Protein AF-A0A7Y5QEB9-F1 (afdb_monomer_lite)

Structure (mmCIF, N/CA/C/O backbone):
data_AF-A0A7Y5QEB9-F1
#
_entry.id   AF-A0A7Y5QEB9-F1
#
loop_
_atom_site.group_PDB
_atom_site.id
_atom_site.type_symbol
_atom_site.label_atom_id
_atom_site.label_alt_id
_atom_site.label_comp_id
_atom_site.label_asym_id
_atom_site.label_entity_id
_atom_site.label_seq_id
_atom_site.pdbx_PDB_ins_code
_atom_site.Cartn_x
_atom_site.Cartn_y
_atom_site.Cartn_z
_atom_site.occupancy
_atom_site.B_iso_or_equiv
_atom_site.auth_seq_id
_atom_site.auth_comp_id
_atom_site.auth_asym_id
_atom_site.auth_atom_id
_atom_site.pdbx_PDB_model_num
ATOM 1 N N . MET A 1 1 ? 7.172 -7.884 23.989 1.00 52.50 1 MET A N 1
ATOM 2 C CA . MET A 1 1 ? 6.195 -7.349 24.963 1.00 52.50 1 MET A CA 1
ATOM 3 C C . MET A 1 1 ? 4.808 -7.460 24.352 1.00 52.50 1 MET A C 1
ATOM 5 O O . MET A 1 1 ? 4.615 -6.947 23.257 1.00 52.50 1 MET A O 1
ATOM 9 N N . LYS A 1 2 ? 3.882 -8.175 24.999 1.00 54.66 2 LYS A N 1
ATOM 10 C CA . LYS A 1 2 ? 2.481 -8.275 24.569 1.00 54.66 2 LYS A CA 1
ATOM 11 C C . LYS A 1 2 ? 1.671 -7.360 25.481 1.00 54.66 2 LYS A C 1
ATOM 13 O O . LYS A 1 2 ? 1.595 -7.623 26.673 1.00 54.66 2 LYS A O 1
ATOM 18 N N . ILE A 1 3 ? 1.156 -6.264 24.934 1.00 60.06 3 ILE A N 1
ATOM 19 C CA . ILE A 1 3 ? 0.254 -5.367 25.663 1.00 60.06 3 ILE A CA 1
ATOM 20 C C . ILE A 1 3 ? -1.163 -5.824 25.361 1.00 60.06 3 ILE A C 1
ATOM 22 O O . ILE A 1 3 ? -1.517 -5.988 24.192 1.00 60.06 3 ILE A O 1
ATOM 26 N N . THR A 1 4 ? -1.948 -6.030 26.408 1.00 66.88 4 THR A N 1
ATOM 27 C CA . THR A 1 4 ? -3.381 -6.282 26.294 1.00 66.88 4 THR A CA 1
ATOM 28 C C . THR A 1 4 ? -4.098 -5.037 26.784 1.00 66.88 4 THR A C 1
ATOM 30 O O . THR A 1 4 ? -3.896 -4.628 27.924 1.00 66.88 4 THR A O 1
ATOM 33 N N . TRP A 1 5 ? -4.910 -4.435 25.919 1.00 69.06 5 TRP A N 1
ATOM 34 C CA . TRP A 1 5 ? -5.844 -3.384 26.307 1.00 69.06 5 TRP A CA 1
ATOM 35 C C . TRP A 1 5 ? -7.217 -4.001 26.538 1.00 69.06 5 TRP A C 1
ATOM 37 O O . TRP A 1 5 ? -7.664 -4.835 25.750 1.00 69.06 5 TRP A O 1
ATOM 47 N N . THR A 1 6 ? -7.867 -3.584 27.615 1.00 74.38 6 THR A N 1
ATOM 48 C CA . THR A 1 6 ? -9.252 -3.921 27.938 1.00 74.38 6 THR A CA 1
ATOM 49 C C . THR A 1 6 ? -10.071 -2.646 27.868 1.00 74.38 6 THR A C 1
ATOM 51 O O . THR A 1 6 ? -9.664 -1.642 28.443 1.00 74.38 6 THR A O 1
ATOM 54 N N . PHE A 1 7 ? -11.201 -2.700 27.170 1.00 79.12 7 PHE A N 1
ATOM 55 C CA . PHE A 1 7 ? -12.135 -1.586 27.042 1.00 79.12 7 PHE A CA 1
ATOM 56 C C . PHE A 1 7 ? -13.450 -1.971 27.712 1.00 79.12 7 PHE A C 1
ATOM 58 O O . PHE A 1 7 ? -13.878 -3.124 27.626 1.00 79.12 7 PHE A O 1
ATOM 65 N N . THR A 1 8 ? -14.076 -1.015 28.380 1.00 83.75 8 THR A N 1
ATOM 66 C CA . THR A 1 8 ? -15.416 -1.147 28.952 1.00 83.75 8 THR A CA 1
ATOM 67 C C . THR A 1 8 ? -16.483 -1.059 27.859 1.00 83.75 8 THR A C 1
ATOM 69 O O . THR A 1 8 ? -16.262 -0.471 26.801 1.00 83.75 8 THR A O 1
ATOM 72 N N . GLU A 1 9 ? -17.679 -1.595 28.119 1.00 86.50 9 GLU A N 1
ATOM 73 C CA . GLU A 1 9 ? -18.815 -1.456 27.192 1.00 86.50 9 GLU A CA 1
ATOM 74 C C . GLU A 1 9 ? -19.174 0.012 26.917 1.00 86.50 9 GLU A C 1
ATOM 76 O O . GLU A 1 9 ? -19.606 0.343 25.815 1.00 86.50 9 GLU A O 1
ATOM 81 N N . HIS A 1 10 ? -18.948 0.902 27.889 1.00 81.69 10 HIS A N 1
ATOM 82 C CA . HIS A 1 10 ? -19.168 2.336 27.719 1.00 81.69 10 HIS A CA 1
ATOM 83 C C . HIS A 1 10 ? -18.196 2.942 26.696 1.00 81.69 10 HIS A C 1
ATOM 85 O O . HIS A 1 10 ? -18.639 3.554 25.732 1.00 81.69 10 HIS A O 1
ATOM 91 N N . GLU A 1 11 ? -16.895 2.664 26.814 1.00 80.75 11 GLU A N 1
ATOM 92 C CA . GLU A 1 11 ? -15.890 3.135 25.845 1.00 80.75 11 GLU A CA 1
ATOM 93 C C . GLU A 1 11 ? -16.134 2.566 24.438 1.00 80.75 11 GLU A C 1
ATOM 95 O O . GLU A 1 11 ? -15.912 3.234 23.425 1.00 80.75 11 GLU A O 1
ATOM 100 N N . VAL A 1 12 ? -16.614 1.321 24.352 1.00 83.62 12 VAL A N 1
ATOM 101 C CA . VAL A 1 12 ? -17.020 0.713 23.078 1.00 83.62 12 VAL A CA 1
ATOM 102 C C . VAL A 1 12 ? -18.231 1.446 22.489 1.00 83.62 12 VAL A C 1
ATOM 104 O O . VAL A 1 12 ? -18.271 1.673 21.275 1.00 83.62 12 VAL A O 1
ATOM 107 N N . ALA A 1 13 ? -19.210 1.818 23.317 1.00 85.00 13 ALA A N 1
ATOM 108 C CA . ALA A 1 13 ? -20.370 2.600 22.896 1.00 85.00 13 ALA A CA 1
ATOM 109 C C . ALA A 1 13 ? -19.961 3.993 22.391 1.00 85.00 13 ALA A C 1
ATOM 111 O O . ALA A 1 13 ? -20.375 4.369 21.295 1.00 85.00 13 ALA A O 1
ATOM 112 N N . ASP A 1 14 ? -19.058 4.688 23.085 1.00 82.44 14 ASP A N 1
ATOM 113 C CA . ASP A 1 14 ? -18.568 6.012 22.677 1.00 82.44 14 ASP A CA 1
ATOM 114 C C . ASP A 1 14 ? -17.922 5.982 21.282 1.00 82.44 14 ASP A C 1
ATOM 116 O O . ASP A 1 14 ? -18.182 6.831 20.422 1.00 82.44 14 ASP A O 1
ATOM 120 N N . VAL A 1 15 ? -17.107 4.957 21.005 1.00 80.88 15 VAL A N 1
ATOM 121 C CA . VAL A 1 15 ? -16.506 4.767 19.676 1.00 80.88 15 VAL A CA 1
ATOM 122 C C . VAL A 1 15 ? -17.578 4.494 18.617 1.00 80.88 15 VAL A C 1
ATOM 124 O O . VAL A 1 15 ? -17.499 5.045 17.513 1.00 80.88 15 VAL A O 1
ATOM 127 N N . ARG A 1 16 ? -18.587 3.666 18.926 1.00 85.12 16 ARG A N 1
ATOM 128 C CA . ARG A 1 16 ? -19.703 3.395 18.002 1.00 85.12 16 ARG A CA 1
ATOM 129 C C . ARG A 1 16 ? -20.478 4.670 17.683 1.00 85.12 16 ARG A C 1
ATOM 131 O O . ARG A 1 16 ? -20.742 4.925 16.508 1.00 85.12 16 ARG A O 1
ATOM 138 N N . ASP A 1 17 ? -20.772 5.496 18.678 1.00 85.31 17 ASP A N 1
ATOM 139 C CA . ASP A 1 17 ? -21.511 6.747 18.497 1.00 85.31 17 ASP A CA 1
ATOM 140 C C . ASP A 1 17 ? -20.753 7.745 17.626 1.00 85.31 17 ASP A C 1
ATOM 142 O O . ASP A 1 17 ? -21.336 8.398 16.753 1.00 85.31 17 ASP A O 1
ATOM 146 N N . VAL A 1 18 ? -19.431 7.808 17.771 1.00 82.00 18 VAL A N 1
ATOM 147 C CA . VAL A 1 18 ? -18.579 8.626 16.904 1.00 82.00 18 VAL A CA 1
ATOM 148 C C . VAL A 1 18 ? -18.642 8.133 15.462 1.00 82.00 18 VAL A C 1
ATOM 150 O O . VAL A 1 18 ? -18.819 8.946 14.550 1.00 82.00 18 VAL A O 1
ATOM 153 N N . VAL A 1 19 ? -18.529 6.820 15.235 1.00 80.56 19 VAL A N 1
ATOM 154 C CA . VAL A 1 19 ? -18.633 6.225 13.893 1.00 80.56 19 VAL A CA 1
ATOM 155 C C . VAL A 1 19 ? -20.002 6.524 13.282 1.00 80.56 19 VAL A C 1
ATOM 157 O O . VAL A 1 19 ? -20.061 7.076 12.182 1.00 80.56 19 VAL A O 1
ATOM 160 N N . ASN A 1 20 ? -21.085 6.265 14.017 1.00 83.56 20 ASN A N 1
ATOM 161 C CA . ASN A 1 20 ? -22.459 6.532 13.587 1.00 83.56 20 ASN A CA 1
ATOM 162 C C . ASN A 1 20 ? -22.668 8.013 13.250 1.00 83.56 20 ASN A C 1
ATOM 164 O O . ASN A 1 20 ? -23.234 8.345 12.210 1.00 83.56 20 ASN A O 1
ATOM 168 N N . THR A 1 21 ? -22.123 8.916 14.068 1.00 84.50 21 THR A N 1
ATOM 169 C CA . THR A 1 21 ? -22.163 10.361 13.819 1.00 84.50 21 THR A CA 1
ATOM 170 C C . THR A 1 21 ? -21.428 10.737 12.531 1.00 84.50 21 THR A C 1
ATOM 172 O O . THR A 1 21 ? -21.911 11.567 11.760 1.00 84.50 21 THR A O 1
ATOM 175 N N . GLN A 1 22 ? -20.253 10.155 12.259 1.00 80.12 22 GLN A N 1
ATOM 176 C CA . GLN A 1 22 ? -19.528 10.433 11.013 1.00 80.12 22 GLN A CA 1
ATOM 177 C C . GLN A 1 22 ? -20.244 9.868 9.781 1.00 80.12 22 GLN A C 1
ATOM 179 O O . GLN A 1 22 ? -20.216 10.515 8.731 1.00 80.12 22 GLN A O 1
ATOM 184 N N . ILE A 1 23 ? -20.892 8.707 9.906 1.00 78.44 23 ILE A N 1
ATOM 185 C CA . ILE A 1 23 ? -21.725 8.116 8.850 1.00 78.44 23 ILE A CA 1
ATOM 186 C C . ILE A 1 23 ? -22.918 9.031 8.558 1.00 78.44 23 ILE A C 1
ATOM 188 O O . ILE A 1 23 ? -23.124 9.410 7.407 1.00 78.44 23 ILE A O 1
ATOM 192 N N . ALA A 1 24 ? -23.632 9.480 9.596 1.00 80.38 24 ALA A N 1
ATOM 193 C CA . ALA A 1 24 ? -24.782 10.380 9.474 1.00 80.38 24 ALA A CA 1
ATOM 194 C C . ALA A 1 24 ? -24.432 11.728 8.816 1.00 80.38 24 ALA A C 1
ATOM 196 O O . ALA A 1 24 ? -25.268 12.351 8.166 1.00 80.38 24 ALA A O 1
ATOM 197 N N . ARG A 1 25 ? -23.173 12.170 8.928 1.00 82.75 25 ARG A N 1
ATOM 198 C CA . ARG A 1 25 ? -22.659 13.376 8.255 1.00 82.75 25 ARG A CA 1
ATOM 199 C C . ARG A 1 25 ? -22.429 13.201 6.748 1.00 82.75 25 ARG A C 1
ATOM 201 O O . ARG A 1 25 ? -21.951 14.141 6.119 1.00 82.75 25 ARG A O 1
ATOM 208 N N . ASN A 1 26 ? -22.720 12.028 6.176 1.00 79.00 26 ASN A N 1
ATOM 209 C CA . ASN A 1 26 ? -22.626 11.731 4.743 1.00 79.00 26 ASN A CA 1
ATOM 210 C C . ASN A 1 26 ? -21.280 12.124 4.115 1.00 79.00 26 ASN A C 1
ATOM 212 O O . ASN A 1 26 ? -21.208 12.616 2.990 1.00 79.00 26 ASN A O 1
ATOM 216 N N . ARG A 1 27 ? -20.182 11.920 4.853 1.00 78.25 27 ARG A N 1
ATOM 217 C CA . ARG A 1 27 ? -18.837 12.201 4.340 1.00 78.25 27 ARG A CA 1
ATOM 218 C C . ARG A 1 27 ? -18.461 11.143 3.293 1.00 78.25 27 ARG A C 1
ATOM 220 O O . ARG A 1 27 ? -18.339 9.974 3.670 1.00 78.25 27 ARG A O 1
ATOM 227 N N . PRO A 1 28 ? -18.176 11.518 2.028 1.00 79.06 28 PRO A N 1
ATOM 228 C CA . PRO A 1 28 ? -17.924 10.545 0.959 1.00 79.06 28 PRO A CA 1
ATOM 229 C C . PRO A 1 28 ? -16.786 9.567 1.269 1.00 79.06 28 PRO A C 1
ATOM 231 O O . PRO A 1 28 ? -16.879 8.375 0.993 1.00 79.06 28 PRO A O 1
ATOM 234 N N . THR A 1 29 ? -15.720 10.044 1.914 1.00 75.88 29 THR A N 1
ATOM 235 C CA . THR A 1 29 ? -14.567 9.215 2.295 1.00 75.88 29 THR A CA 1
ATOM 236 C C . THR A 1 29 ? -14.892 8.180 3.370 1.00 75.88 29 THR A C 1
ATOM 238 O O . THR A 1 29 ? -14.292 7.106 3.377 1.00 75.88 29 THR A O 1
ATOM 241 N N . VAL A 1 30 ? -15.833 8.479 4.271 1.00 80.88 30 VAL A N 1
ATOM 242 C CA . VAL A 1 30 ? -16.294 7.545 5.309 1.00 80.88 30 VAL A CA 1
ATOM 243 C C . VAL A 1 30 ? -17.162 6.469 4.668 1.00 80.88 30 VAL A C 1
ATOM 245 O O . VAL A 1 30 ? -16.868 5.288 4.832 1.00 80.88 30 VAL A O 1
ATOM 248 N N . GLN A 1 31 ? -18.143 6.870 3.856 1.00 82.12 31 GLN A N 1
ATOM 249 C CA . GLN A 1 31 ? -19.028 5.949 3.134 1.00 82.12 31 GLN A CA 1
ATOM 250 C C . GLN A 1 31 ? -18.242 5.006 2.219 1.00 82.12 31 GLN A C 1
ATOM 252 O O . GLN A 1 31 ? -18.438 3.795 2.252 1.00 82.12 31 GLN A O 1
ATOM 257 N N . GLN A 1 32 ? -17.280 5.535 1.457 1.00 81.31 32 GLN A N 1
ATOM 258 C CA . GLN A 1 32 ? -16.456 4.721 0.567 1.00 81.31 32 GLN A CA 1
ATOM 259 C C . GLN A 1 32 ? -15.608 3.702 1.341 1.00 81.31 32 GLN A C 1
ATOM 261 O O . GLN A 1 32 ? -15.437 2.568 0.893 1.00 81.31 32 GLN A O 1
ATOM 266 N N . ARG A 1 33 ? -15.059 4.084 2.502 1.00 83.81 33 ARG A N 1
ATOM 267 C CA . ARG A 1 33 ? -14.276 3.166 3.340 1.00 83.81 33 ARG A CA 1
ATOM 268 C C . ARG A 1 33 ? -15.146 2.109 4.004 1.00 83.81 33 ARG A C 1
ATOM 270 O O . ARG A 1 33 ? -14.698 0.966 4.075 1.00 83.81 33 ARG A O 1
ATOM 277 N N . GLN A 1 34 ? -16.344 2.477 4.452 1.00 84.56 34 GLN A N 1
ATOM 278 C CA . GLN A 1 34 ? -17.312 1.551 5.030 1.00 84.56 34 GLN A CA 1
ATOM 279 C C . GLN A 1 34 ? -17.764 0.524 3.990 1.00 84.56 34 GLN A C 1
ATOM 281 O O . GLN A 1 34 ? -17.562 -0.669 4.202 1.00 84.56 34 GLN A O 1
ATOM 286 N N . SER A 1 35 ? -18.219 0.988 2.825 1.00 85.62 35 SER A N 1
ATOM 287 C CA . SER A 1 35 ? -18.610 0.125 1.707 1.00 85.62 35 SER A CA 1
ATOM 288 C C . SER A 1 35 ? -17.495 -0.844 1.311 1.00 85.62 35 SER A C 1
ATOM 290 O O . SER A 1 35 ? -17.735 -2.021 1.063 1.00 85.62 35 SER A O 1
ATOM 292 N N . ARG A 1 36 ? -16.244 -0.374 1.312 1.00 87.06 36 ARG A N 1
ATOM 293 C CA . ARG A 1 36 ? -15.101 -1.194 0.909 1.00 87.06 36 ARG A CA 1
ATOM 294 C C . ARG A 1 36 ? -14.649 -2.211 1.957 1.00 87.06 36 ARG A C 1
ATOM 296 O O . ARG A 1 36 ? -14.271 -3.322 1.597 1.00 87.06 36 ARG A O 1
ATOM 303 N N . ASN A 1 37 ? -14.603 -1.824 3.232 1.00 86.19 37 ASN A N 1
ATOM 304 C CA . ASN A 1 37 ? -13.956 -2.625 4.280 1.00 86.19 37 ASN A CA 1
ATOM 305 C C . ASN A 1 37 ? -14.948 -3.348 5.195 1.00 86.19 37 ASN A C 1
ATOM 307 O O . ASN A 1 37 ? -14.593 -4.380 5.757 1.00 86.19 37 ASN A O 1
ATOM 311 N N . ILE A 1 38 ? -16.170 -2.837 5.341 1.00 83.62 38 ILE A N 1
ATOM 312 C CA . ILE A 1 38 ? -17.147 -3.309 6.330 1.00 83.62 38 ILE A CA 1
ATOM 313 C C . ILE A 1 38 ? -18.332 -3.984 5.645 1.00 83.62 38 ILE A C 1
ATOM 315 O O . ILE A 1 38 ? -18.607 -5.149 5.935 1.00 83.62 38 ILE A O 1
ATOM 319 N N . ASP A 1 39 ? -18.986 -3.288 4.717 1.00 82.75 39 ASP A N 1
ATOM 320 C CA . ASP A 1 39 ? -20.267 -3.731 4.167 1.00 82.75 39 ASP A CA 1
ATOM 321 C C . ASP A 1 39 ? -20.145 -5.040 3.359 1.00 82.75 39 ASP A C 1
ATOM 323 O O . ASP A 1 39 ? -19.069 -5.435 2.889 1.00 82.75 39 ASP A O 1
ATOM 327 N N . LEU A 1 40 ? -21.276 -5.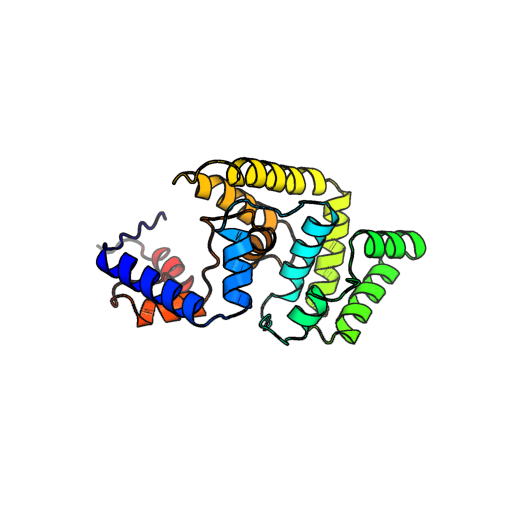741 3.243 1.00 75.50 40 LEU A N 1
ATOM 328 C CA . LEU A 1 40 ? -21.462 -6.945 2.435 1.00 75.50 40 LEU A CA 1
ATOM 329 C C . LEU A 1 40 ? -22.672 -6.744 1.499 1.00 75.50 40 LEU A C 1
ATOM 331 O O . LEU A 1 40 ? -23.619 -6.066 1.898 1.00 75.50 40 LEU A O 1
ATOM 335 N N . PRO A 1 41 ? -22.689 -7.348 0.294 1.00 74.50 41 PRO A N 1
ATOM 336 C CA . PRO A 1 41 ? -21.647 -8.195 -0.283 1.00 74.50 41 PRO A CA 1
ATOM 337 C C . PRO A 1 41 ? -20.405 -7.386 -0.663 1.00 74.50 41 PRO A C 1
ATOM 339 O O . PRO A 1 41 ? -20.489 -6.243 -1.100 1.00 74.50 41 PRO A O 1
ATOM 342 N N . TRP A 1 42 ? -19.235 -7.992 -0.485 1.00 78.38 42 TRP A N 1
ATOM 343 C CA . TRP A 1 42 ? -17.980 -7.385 -0.908 1.00 78.38 42 TRP A CA 1
ATOM 344 C C . TRP A 1 42 ? -17.780 -7.618 -2.410 1.00 78.38 42 TRP A C 1
ATOM 346 O O . TRP A 1 42 ? -17.950 -8.738 -2.886 1.00 78.38 42 TRP A O 1
ATOM 356 N N . THR A 1 43 ? -17.434 -6.566 -3.155 1.00 69.25 43 THR A N 1
ATOM 357 C CA . THR A 1 43 ? -17.477 -6.576 -4.631 1.00 69.25 43 THR A CA 1
ATOM 358 C C . THR A 1 43 ? -16.163 -6.171 -5.303 1.00 69.25 43 THR A C 1
ATOM 360 O O . THR A 1 43 ? -16.165 -5.841 -6.489 1.00 69.25 43 THR A O 1
ATOM 363 N N . SER A 1 44 ? -15.041 -6.121 -4.578 1.00 73.62 44 SER A N 1
ATOM 364 C CA . SER A 1 44 ? -13.775 -5.704 -5.195 1.00 73.62 44 SER A CA 1
ATOM 365 C C . SER A 1 44 ? -13.207 -6.825 -6.065 1.00 73.62 44 SER A C 1
ATOM 367 O O . SER A 1 44 ? -13.198 -7.986 -5.672 1.00 73.62 44 SER A O 1
ATOM 369 N N . ASN A 1 45 ? -12.690 -6.487 -7.243 1.00 80.56 45 ASN A N 1
ATOM 370 C CA . ASN A 1 45 ? -11.942 -7.437 -8.058 1.00 80.56 45 ASN A CA 1
ATOM 371 C C . ASN A 1 45 ? -10.446 -7.253 -7.783 1.00 80.56 45 ASN A C 1
ATOM 373 O O . ASN A 1 45 ? -9.903 -6.178 -8.052 1.00 80.56 45 ASN A O 1
ATOM 377 N N . ILE A 1 46 ? -9.791 -8.279 -7.237 1.00 92.06 46 ILE A N 1
ATOM 378 C CA . ILE A 1 46 ? -8.346 -8.253 -7.003 1.00 92.06 46 ILE A CA 1
ATOM 379 C C . ILE A 1 46 ? -7.646 -8.721 -8.271 1.00 92.06 46 ILE A C 1
ATOM 381 O O . ILE A 1 46 ? -7.701 -9.887 -8.649 1.00 92.06 46 ILE A O 1
ATOM 385 N N . THR A 1 47 ? -6.961 -7.792 -8.920 1.00 95.12 47 THR A N 1
ATOM 386 C CA . THR A 1 47 ? -6.135 -8.041 -10.096 1.00 95.12 47 THR A CA 1
ATOM 387 C C . THR A 1 47 ? -4.691 -7.645 -9.815 1.00 95.12 47 THR A C 1
ATOM 389 O O . THR A 1 47 ? -4.376 -6.957 -8.840 1.00 95.12 47 THR A O 1
ATOM 392 N N . GLN A 1 48 ? -3.785 -8.045 -10.704 1.00 96.06 48 GLN A N 1
ATOM 393 C CA . GLN A 1 48 ? -2.394 -7.604 -10.636 1.00 96.06 48 GLN A CA 1
ATOM 394 C C . GLN A 1 48 ? -2.276 -6.071 -10.661 1.00 96.06 48 GLN A C 1
ATOM 396 O O . GLN A 1 48 ? -1.517 -5.498 -9.881 1.00 96.06 48 GLN A O 1
ATOM 401 N N . GLU A 1 49 ? -3.085 -5.403 -11.484 1.00 96.56 49 GLU A N 1
ATOM 402 C CA . GLU A 1 49 ? -3.122 -3.941 -11.546 1.00 96.56 49 GLU A CA 1
ATOM 403 C C . GLU A 1 49 ? -3.685 -3.319 -10.268 1.00 96.56 49 GLU A C 1
ATOM 405 O O . GLU A 1 49 ? -3.143 -2.323 -9.803 1.00 96.56 49 GLU A O 1
ATOM 410 N N . SER A 1 50 ? -4.711 -3.900 -9.633 1.00 95.81 50 SER A N 1
ATOM 411 C CA . SER A 1 50 ? -5.201 -3.352 -8.360 1.00 95.81 50 SER A CA 1
ATOM 412 C C . SER A 1 50 ? -4.162 -3.486 -7.244 1.00 95.81 50 SER A C 1
ATOM 414 O O . SER A 1 50 ? -3.997 -2.567 -6.444 1.00 95.81 50 SER A O 1
ATOM 416 N N . LEU A 1 51 ? -3.435 -4.609 -7.205 1.00 97.69 51 LEU A N 1
ATOM 417 C CA . LEU A 1 51 ? -2.353 -4.844 -6.244 1.00 97.69 51 LEU A CA 1
ATOM 418 C C . LEU A 1 51 ? -1.196 -3.860 -6.443 1.00 97.69 51 LEU A C 1
ATOM 420 O O . LEU A 1 51 ? -0.681 -3.304 -5.468 1.00 97.69 51 LEU A O 1
ATOM 424 N N . TRP A 1 52 ? -0.815 -3.614 -7.697 1.00 98.19 52 TRP A N 1
ATOM 425 C CA . TRP A 1 52 ? 0.176 -2.602 -8.044 1.00 98.19 52 TRP A CA 1
ATOM 426 C C . TRP A 1 52 ? -0.295 -1.191 -7.687 1.00 98.19 52 TRP A C 1
ATOM 428 O O . TRP A 1 52 ? 0.419 -0.444 -7.022 1.00 98.19 52 TRP A O 1
ATOM 438 N N . HIS A 1 53 ? -1.523 -0.840 -8.063 1.00 97.25 53 HIS A N 1
ATOM 439 C CA . HIS A 1 53 ? -2.118 0.456 -7.763 1.00 97.25 53 HIS A CA 1
ATOM 440 C C . HIS A 1 53 ? -2.128 0.718 -6.245 1.00 97.25 53 HIS A C 1
ATOM 442 O O . HIS A 1 53 ? -1.790 1.815 -5.792 1.00 97.25 53 HIS A O 1
ATOM 448 N N . ALA A 1 54 ? -2.405 -0.309 -5.437 1.00 96.25 54 ALA A N 1
ATOM 449 C CA . ALA A 1 54 ? -2.314 -0.218 -3.986 1.00 96.25 54 ALA A CA 1
ATOM 450 C C . ALA A 1 54 ? -0.867 -0.012 -3.487 1.00 96.25 54 ALA A C 1
ATOM 452 O O . ALA A 1 54 ? -0.656 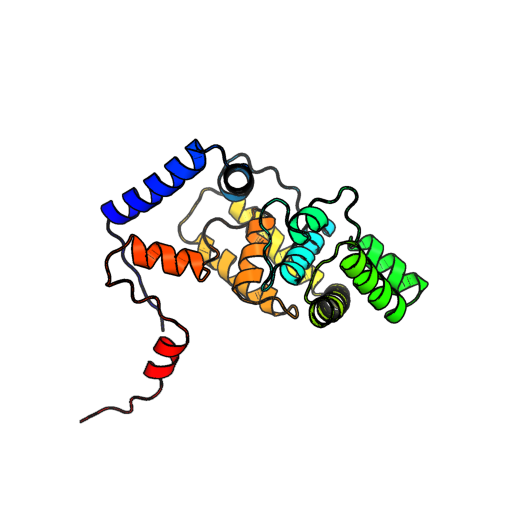0.808 -2.595 1.00 96.25 54 ALA A O 1
ATOM 453 N N . LEU A 1 55 ? 0.150 -0.655 -4.076 1.00 97.50 55 LEU A N 1
ATOM 454 C CA . LEU A 1 55 ? 1.557 -0.357 -3.749 1.00 97.50 55 LEU A CA 1
ATOM 455 C C . LEU A 1 55 ? 1.914 1.100 -4.064 1.00 97.50 55 LEU A C 1
ATOM 457 O O . LEU A 1 55 ? 2.483 1.790 -3.212 1.00 97.50 55 LEU A O 1
ATOM 461 N N . VAL A 1 56 ? 1.513 1.598 -5.240 1.00 97.00 56 VAL A N 1
ATOM 462 C CA . VAL A 1 56 ? 1.736 3.000 -5.625 1.00 97.00 56 VAL A CA 1
ATOM 463 C C . VAL A 1 56 ? 1.105 3.946 -4.607 1.00 97.00 56 VAL A C 1
ATOM 465 O O . VAL A 1 56 ? 1.775 4.889 -4.177 1.00 97.00 56 VAL A O 1
ATOM 468 N N . LEU A 1 57 ? -0.115 3.653 -4.130 1.00 94.56 57 LEU A N 1
ATOM 469 C CA . LEU A 1 57 ? -0.754 4.395 -3.037 1.00 94.56 57 LEU A CA 1
ATOM 470 C C . LEU A 1 57 ? 0.152 4.470 -1.803 1.00 94.56 57 LEU A C 1
ATOM 472 O O . LEU A 1 57 ? 0.348 5.549 -1.238 1.00 94.56 57 LEU A O 1
ATOM 476 N N . GLY A 1 58 ? 0.703 3.336 -1.369 1.00 94.50 58 GLY A N 1
ATOM 477 C CA . GLY A 1 58 ? 1.598 3.265 -0.213 1.00 94.50 58 GLY A CA 1
ATOM 478 C C . GLY A 1 58 ? 2.827 4.165 -0.364 1.00 94.50 58 GLY A C 1
ATOM 479 O O . GLY A 1 58 ? 3.178 4.901 0.567 1.00 94.50 58 GLY A O 1
ATOM 480 N N . PHE A 1 59 ? 3.432 4.186 -1.554 1.00 95.31 59 PHE A N 1
ATOM 481 C CA . PHE A 1 59 ? 4.589 5.037 -1.838 1.00 95.31 59 PHE A CA 1
ATOM 482 C C . PHE A 1 59 ? 4.235 6.529 -1.780 1.00 95.31 59 PHE A C 1
ATOM 484 O O . PHE A 1 59 ? 4.940 7.312 -1.134 1.00 95.31 59 PHE A O 1
ATOM 491 N N . VAL A 1 60 ? 3.127 6.940 -2.407 1.00 92.50 60 VAL A N 1
ATOM 492 C CA . VAL A 1 60 ? 2.784 8.368 -2.549 1.00 92.50 60 VAL A CA 1
ATOM 493 C C . VAL A 1 60 ? 2.086 8.968 -1.327 1.00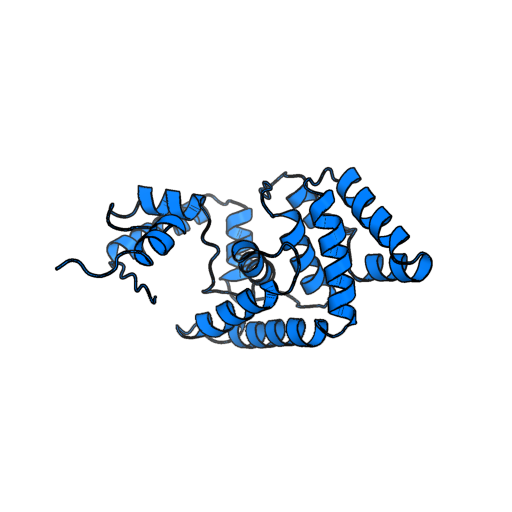 92.50 60 VAL A C 1
ATOM 495 O O . VAL A 1 60 ? 2.118 10.181 -1.137 1.00 92.50 60 VAL A O 1
ATOM 498 N N . THR A 1 61 ? 1.491 8.161 -0.448 1.00 86.38 61 THR A N 1
ATOM 499 C CA . THR A 1 61 ? 0.761 8.663 0.735 1.00 86.38 61 THR A CA 1
ATOM 500 C C . THR A 1 61 ? 1.645 8.881 1.966 1.00 86.38 61 THR A C 1
ATOM 502 O O . THR A 1 61 ? 1.201 9.447 2.969 1.00 86.38 61 THR A O 1
ATOM 505 N N . THR A 1 62 ? 2.911 8.461 1.940 1.00 80.00 62 THR A N 1
ATOM 506 C CA . THR A 1 62 ? 3.802 8.590 3.103 1.00 80.00 62 THR A CA 1
ATOM 507 C C . THR A 1 62 ? 4.184 10.038 3.371 1.00 80.00 62 THR A C 1
ATOM 509 O O . THR A 1 62 ? 4.841 10.668 2.545 1.00 80.00 62 THR A O 1
ATOM 512 N N . GLN A 1 63 ? 3.820 10.530 4.564 1.00 68.31 63 GLN A N 1
ATOM 513 C CA . GLN A 1 63 ? 4.044 11.909 5.029 1.00 68.31 63 GLN A CA 1
ATOM 514 C C . GLN A 1 63 ? 3.381 12.979 4.138 1.00 68.31 63 GLN A C 1
ATOM 516 O O . GLN A 1 63 ? 3.825 14.122 4.108 1.00 68.31 63 GLN A O 1
ATOM 521 N N . GLN A 1 64 ? 2.318 12.619 3.411 1.00 72.50 64 GLN A N 1
ATOM 522 C CA . GLN A 1 64 ? 1.572 13.535 2.545 1.00 72.50 64 GLN A CA 1
ATOM 523 C C . GLN A 1 64 ? 0.089 13.542 2.918 1.00 72.50 64 GLN A C 1
ATOM 525 O O . GLN A 1 64 ? -0.464 12.532 3.359 1.00 72.50 64 GLN A O 1
ATOM 530 N N . ALA A 1 65 ? -0.570 14.689 2.745 1.00 68.44 65 ALA A N 1
ATOM 531 C CA . ALA A 1 65 ? -2.018 14.756 2.862 1.00 68.44 65 ALA A CA 1
ATOM 532 C C . ALA A 1 65 ? -2.652 14.026 1.666 1.00 68.44 65 ALA A C 1
ATOM 534 O O . ALA A 1 65 ? -2.486 14.427 0.517 1.00 68.44 65 ALA A O 1
ATOM 535 N N . SER A 1 66 ? -3.390 12.953 1.938 1.00 69.75 66 SER A N 1
ATOM 536 C CA . SER A 1 66 ? -4.134 12.163 0.945 1.00 69.75 66 SER A CA 1
ATOM 537 C C . SER A 1 66 ? -5.653 12.321 1.080 1.00 69.75 66 SER A C 1
ATOM 539 O O . SER A 1 66 ? -6.411 11.446 0.673 1.00 69.75 66 SER A O 1
ATOM 541 N N . GLY A 1 67 ? -6.097 13.412 1.711 1.00 69.44 67 GLY A N 1
ATOM 542 C CA . GLY A 1 67 ? -7.516 13.744 1.819 1.00 69.44 67 GLY A CA 1
ATOM 543 C C . GLY A 1 67 ? -8.109 14.185 0.480 1.00 69.44 67 GLY A C 1
ATOM 544 O O . GLY A 1 67 ? -7.377 14.482 -0.464 1.00 69.44 67 GLY A O 1
ATOM 545 N N . THR A 1 68 ? -9.438 14.253 0.427 1.00 74.06 68 THR A N 1
ATOM 546 C CA . THR A 1 68 ? -10.194 14.706 -0.747 1.00 74.06 68 THR A CA 1
ATOM 547 C C . THR A 1 68 ? -9.637 16.019 -1.294 1.00 74.06 68 THR A C 1
ATOM 549 O O . THR A 1 68 ? -9.428 16.970 -0.542 1.00 74.06 68 THR A O 1
ATOM 552 N N . GLY A 1 69 ? -9.388 16.054 -2.604 1.00 78.12 69 GLY A N 1
ATOM 553 C CA . GLY A 1 69 ? -8.865 17.231 -3.300 1.00 78.12 69 GLY A CA 1
ATOM 554 C C . GLY A 1 69 ? -7.350 17.425 -3.199 1.00 78.12 69 GLY A C 1
ATOM 555 O O . GLY A 1 69 ? -6.834 18.382 -3.768 1.00 78.12 69 GLY A O 1
ATOM 556 N N . SER A 1 70 ? -6.613 16.539 -2.519 1.00 86.31 70 SER A N 1
ATOM 557 C CA . SER A 1 70 ? -5.151 16.585 -2.560 1.00 86.31 70 SER A CA 1
ATOM 558 C C . SER A 1 70 ? -4.606 16.063 -3.891 1.00 86.31 70 SER A C 1
ATOM 560 O O . SER A 1 70 ? -5.214 15.201 -4.524 1.00 86.31 70 SER A O 1
ATOM 562 N N . ASN A 1 71 ? -3.407 16.516 -4.270 1.00 89.56 71 ASN A N 1
ATOM 563 C CA . ASN A 1 71 ? -2.700 16.031 -5.462 1.00 89.56 71 ASN A CA 1
ATOM 564 C C . ASN A 1 71 ? -2.564 14.501 -5.479 1.00 89.56 71 ASN A C 1
ATOM 566 O O . ASN A 1 71 ? -2.642 13.880 -6.532 1.00 89.56 71 ASN A O 1
ATOM 570 N N . VAL A 1 72 ? -2.383 13.887 -4.304 1.00 89.81 72 VAL A N 1
ATOM 571 C CA . VAL A 1 72 ? -2.314 12.429 -4.172 1.00 89.81 72 VAL A CA 1
ATOM 572 C C . VAL A 1 72 ? -3.671 11.791 -4.465 1.00 89.81 72 VAL A C 1
ATOM 574 O O . VAL A 1 72 ? -3.723 10.866 -5.261 1.00 89.81 72 VAL A O 1
ATOM 577 N N . SER A 1 73 ? -4.766 12.273 -3.867 1.00 87.94 73 SER A N 1
ATOM 578 C CA . SER A 1 73 ? -6.111 11.727 -4.134 1.00 87.94 73 SER A CA 1
ATOM 579 C C . SER A 1 73 ? -6.484 11.886 -5.611 1.00 87.94 73 SER A C 1
ATOM 581 O O . SER A 1 73 ? -6.839 10.901 -6.249 1.00 87.94 73 SER A O 1
ATOM 583 N N . GLN A 1 74 ? -6.262 13.066 -6.198 1.00 90.31 74 GLN A N 1
ATOM 584 C CA . GLN A 1 74 ? -6.516 13.313 -7.622 1.00 90.31 74 GLN A CA 1
ATOM 585 C C . GLN A 1 74 ? -5.684 12.413 -8.543 1.00 90.31 74 GLN A C 1
ATOM 587 O O . GLN A 1 74 ? -6.202 11.903 -9.531 1.00 90.31 74 GLN A O 1
ATOM 592 N N . PHE A 1 75 ? -4.408 12.191 -8.219 1.00 93.62 75 PHE A N 1
ATOM 593 C CA . PHE A 1 75 ? -3.545 11.289 -8.978 1.00 93.62 75 PHE A CA 1
ATOM 594 C C . PHE A 1 75 ? -4.037 9.837 -8.929 1.00 93.62 75 PHE A C 1
ATOM 596 O O . PHE A 1 75 ? -4.133 9.187 -9.964 1.00 93.62 75 PHE A O 1
ATOM 603 N N . MET A 1 76 ? -4.373 9.341 -7.738 1.00 92.94 76 MET A N 1
ATOM 604 C CA . MET A 1 76 ? -4.815 7.956 -7.536 1.00 92.94 76 MET A CA 1
ATOM 605 C C . MET A 1 76 ? -6.231 7.696 -8.075 1.00 92.94 76 MET A C 1
ATOM 607 O O . MET A 1 76 ? -6.599 6.558 -8.350 1.00 92.94 76 MET A O 1
ATOM 611 N N . GLU A 1 77 ? -7.043 8.743 -8.222 1.00 90.88 77 GLU A N 1
ATOM 612 C CA . GLU A 1 77 ? -8.403 8.674 -8.771 1.00 90.88 77 GLU A CA 1
ATOM 613 C C . GLU A 1 77 ? -8.461 9.006 -10.270 1.00 90.88 77 GLU A C 1
ATOM 615 O O . GLU A 1 77 ? -9.535 8.922 -10.873 1.00 90.88 77 GLU A O 1
ATOM 620 N N . ALA A 1 78 ? -7.327 9.366 -10.881 1.00 92.00 78 ALA A N 1
ATOM 621 C CA . ALA A 1 78 ? -7.252 9.713 -12.291 1.00 92.00 78 ALA A CA 1
ATOM 622 C C . ALA A 1 78 ? -7.756 8.562 -13.175 1.00 92.00 78 ALA A C 1
ATOM 624 O O . ALA A 1 78 ? -7.436 7.390 -12.963 1.00 92.00 78 ALA A O 1
ATOM 625 N N . LYS A 1 79 ? -8.546 8.912 -14.194 1.00 91.75 79 LYS A N 1
ATOM 626 C CA . LYS A 1 79 ? -9.058 7.982 -15.204 1.00 91.75 79 LYS A CA 1
ATOM 627 C C . LYS A 1 79 ? -8.699 8.516 -16.596 1.00 91.75 79 LYS A C 1
ATOM 629 O O . LYS A 1 79 ? -9.299 9.507 -17.008 1.00 91.75 79 LYS A O 1
ATOM 634 N N . PRO A 1 80 ? -7.751 7.890 -17.316 1.00 91.69 80 PRO A N 1
ATOM 635 C CA . PRO A 1 80 ? -6.970 6.715 -16.912 1.00 91.69 80 PRO A CA 1
ATOM 636 C C . PRO A 1 80 ? -5.919 7.025 -15.828 1.00 91.69 80 PRO A C 1
ATOM 638 O O . PRO A 1 80 ? -5.381 8.131 -15.767 1.00 91.69 80 PRO A O 1
ATOM 641 N N . PHE A 1 81 ? -5.607 6.028 -14.993 1.00 95.75 81 PHE A N 1
ATOM 642 C CA . PHE A 1 81 ? -4.463 6.080 -14.078 1.00 95.75 81 PHE A CA 1
ATOM 643 C C . PHE A 1 81 ? -3.174 5.891 -14.883 1.00 95.75 81 PHE A C 1
ATOM 645 O O . PHE A 1 81 ? -3.121 5.024 -15.752 1.00 95.75 81 PHE A O 1
ATOM 652 N N . THR A 1 82 ? -2.145 6.701 -14.628 1.00 94.94 82 THR A N 1
ATOM 653 C CA . THR A 1 82 ? -0.967 6.766 -15.511 1.00 94.94 82 THR A CA 1
ATOM 654 C C . THR A 1 82 ? 0.167 5.826 -15.113 1.00 94.94 82 THR A C 1
ATOM 656 O O . THR A 1 82 ? 0.831 5.292 -15.992 1.00 94.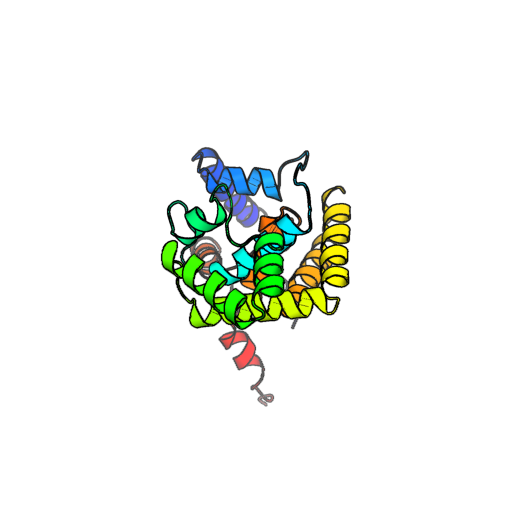94 82 THR A O 1
ATOM 659 N N . LEU A 1 83 ? 0.397 5.587 -13.816 1.00 96.62 83 LEU A N 1
ATOM 660 C CA . LEU A 1 83 ? 1.442 4.664 -13.345 1.00 96.62 83 LEU A CA 1
ATOM 661 C C . LEU A 1 83 ? 0.909 3.236 -13.193 1.00 96.62 83 LEU A C 1
ATOM 663 O O . LEU A 1 83 ? 1.085 2.634 -12.136 1.00 96.62 83 LEU A O 1
ATOM 667 N N . THR A 1 84 ? 0.235 2.689 -14.207 1.00 98.00 84 THR A N 1
ATOM 668 C CA . THR A 1 84 ? -0.149 1.264 -14.208 1.00 98.00 84 THR A CA 1
ATOM 669 C C . THR A 1 84 ? 1.090 0.376 -14.263 1.00 98.00 84 THR A C 1
ATOM 671 O O . THR A 1 84 ? 2.160 0.808 -14.701 1.00 98.00 84 THR A O 1
ATOM 674 N N . TYR A 1 85 ? 0.965 -0.871 -13.813 1.00 98.19 85 TYR A N 1
ATOM 675 C CA . TYR A 1 85 ? 2.087 -1.802 -13.875 1.00 98.19 85 TYR A CA 1
ATOM 676 C C . TYR A 1 85 ? 2.444 -2.093 -15.335 1.00 98.19 85 TYR A C 1
ATOM 678 O O . TYR A 1 85 ? 3.617 -2.030 -15.696 1.00 98.19 85 TYR A O 1
ATOM 686 N N . ALA A 1 86 ? 1.435 -2.294 -16.188 1.00 97.94 86 ALA A N 1
ATOM 687 C CA . ALA A 1 86 ? 1.608 -2.441 -17.629 1.00 97.94 86 ALA A CA 1
ATOM 688 C C . ALA A 1 86 ? 2.383 -1.272 -18.265 1.00 97.94 86 ALA A C 1
ATOM 690 O O . ALA A 1 86 ? 3.361 -1.518 -18.967 1.00 97.94 86 ALA A O 1
ATOM 691 N N . ALA A 1 87 ? 2.019 -0.016 -17.973 1.00 98.06 87 ALA A N 1
ATOM 692 C CA . ALA A 1 87 ? 2.717 1.148 -18.527 1.00 98.06 87 ALA A CA 1
ATOM 693 C C . ALA A 1 87 ? 4.175 1.220 -18.051 1.00 98.06 87 ALA A C 1
ATOM 695 O O . ALA A 1 87 ? 5.080 1.480 -18.840 1.00 98.06 87 ALA A O 1
ATOM 696 N N . CYS A 1 88 ? 4.427 0.939 -16.768 1.00 98.06 88 CYS A N 1
ATOM 697 C CA . CYS A 1 88 ? 5.789 0.876 -16.246 1.00 98.06 88 CYS A CA 1
ATOM 698 C C . CYS A 1 88 ? 6.625 -0.206 -16.951 1.00 98.06 88 CYS A C 1
ATOM 700 O O . CYS A 1 88 ? 7.771 0.048 -17.319 1.00 98.06 88 CYS A O 1
ATOM 702 N N . LYS A 1 89 ? 6.056 -1.398 -17.164 1.00 97.50 89 LYS A N 1
ATOM 703 C CA . LYS A 1 89 ? 6.725 -2.505 -17.859 1.00 97.50 89 LYS A CA 1
ATOM 704 C C . LYS A 1 89 ? 6.991 -2.198 -19.328 1.00 97.50 89 LYS A C 1
ATOM 706 O O . LYS A 1 89 ? 8.057 -2.543 -19.824 1.00 97.50 89 LYS A O 1
ATOM 711 N N . GLU A 1 90 ? 6.058 -1.543 -20.010 1.00 97.88 90 GLU A N 1
ATOM 712 C CA . GLU A 1 90 ? 6.225 -1.127 -21.403 1.00 97.88 90 GLU A CA 1
ATOM 713 C C . GLU A 1 90 ? 7.370 -0.119 -21.551 1.00 97.88 90 GLU A C 1
ATOM 715 O O . GLU A 1 90 ? 8.274 -0.316 -22.362 1.00 97.88 90 GLU A O 1
ATOM 720 N N . VAL A 1 91 ? 7.394 0.920 -20.712 1.00 98.00 91 VAL A N 1
ATOM 721 C CA . VAL A 1 91 ? 8.472 1.919 -20.722 1.00 98.00 91 VAL A CA 1
ATOM 722 C C . VAL A 1 91 ? 9.826 1.280 -20.397 1.00 98.00 91 VAL A C 1
ATOM 724 O O . VAL A 1 91 ? 10.819 1.585 -21.061 1.00 98.00 91 VAL A O 1
ATOM 727 N N . GLU A 1 92 ? 9.876 0.383 -19.406 1.00 97.38 92 GLU A N 1
ATOM 728 C CA . GLU A 1 92 ? 11.091 -0.368 -19.072 1.00 97.38 92 GLU A CA 1
ATOM 729 C C . GLU A 1 92 ? 11.562 -1.238 -20.245 1.00 97.38 92 GLU A C 1
ATOM 731 O O . GLU A 1 92 ? 12.752 -1.266 -20.543 1.00 97.38 92 GLU A O 1
ATOM 736 N N . ALA A 1 93 ? 10.651 -1.923 -20.937 1.00 96.56 93 ALA A N 1
ATOM 737 C CA . ALA A 1 93 ? 10.997 -2.778 -22.068 1.00 96.56 93 ALA A CA 1
ATOM 738 C C . ALA A 1 93 ? 11.541 -1.981 -23.266 1.00 96.56 93 ALA A C 1
ATOM 740 O O . ALA A 1 93 ? 12.449 -2.452 -23.949 1.00 96.56 93 ALA A O 1
ATOM 741 N N . LEU A 1 94 ? 11.011 -0.779 -23.514 1.00 96.88 94 LEU A N 1
ATOM 742 C CA . LEU A 1 94 ? 11.395 0.057 -24.656 1.00 96.88 94 LEU A CA 1
ATOM 743 C C . LEU A 1 94 ? 12.689 0.850 -24.433 1.00 96.88 94 LEU A C 1
ATOM 745 O O . LEU A 1 94 ? 13.437 1.073 -25.383 1.00 96.88 94 LEU A O 1
ATOM 749 N N . GLY A 1 95 ? 12.941 1.310 -23.206 1.00 95.06 95 GLY A N 1
ATOM 750 C CA . GLY A 1 95 ? 14.038 2.244 -22.914 1.00 95.06 95 GLY A CA 1
ATOM 751 C C . GLY A 1 95 ? 14.887 1.890 -21.694 1.00 95.06 95 GLY A C 1
ATOM 752 O O . GLY A 1 95 ? 15.771 2.651 -21.297 1.00 95.06 95 GLY A O 1
ATOM 753 N N . GLY A 1 96 ? 14.640 0.735 -21.080 1.00 96.19 96 GLY A N 1
ATOM 754 C CA . GLY A 1 96 ? 15.341 0.290 -19.887 1.00 96.19 96 GLY A CA 1
ATOM 755 C C . GLY A 1 96 ? 14.992 1.098 -18.636 1.00 96.19 96 GLY A C 1
ATOM 756 O O . GLY A 1 96 ? 14.023 1.860 -18.566 1.00 96.19 96 GLY A O 1
ATOM 757 N N . ILE A 1 97 ? 15.824 0.921 -17.610 1.00 95.62 97 ILE A N 1
ATOM 758 C CA . ILE A 1 97 ? 15.558 1.445 -16.268 1.00 95.62 97 ILE A CA 1
ATOM 759 C C . ILE A 1 97 ? 15.558 2.975 -16.202 1.00 95.62 97 ILE A C 1
ATOM 761 O O . ILE A 1 97 ? 14.753 3.556 -15.480 1.00 95.62 97 ILE A O 1
ATOM 765 N N . SER A 1 98 ? 16.417 3.632 -16.985 1.00 96.94 98 SER A N 1
ATOM 766 C CA . SER A 1 98 ? 16.515 5.093 -17.011 1.00 96.94 98 SER A CA 1
ATOM 767 C C . SER A 1 98 ? 15.254 5.735 -17.591 1.00 96.94 98 SER A C 1
ATOM 769 O O . SER A 1 98 ? 14.777 6.732 -17.055 1.00 96.94 98 SER A O 1
ATOM 771 N N . SER A 1 99 ? 14.657 5.139 -18.629 1.00 97.88 99 SER A N 1
ATOM 772 C CA . SER A 1 99 ? 13.379 5.611 -19.173 1.00 97.88 99 SER A CA 1
ATOM 773 C C . SER A 1 99 ? 12.234 5.437 -18.181 1.00 97.88 99 SER A C 1
ATOM 775 O O . SER A 1 99 ? 11.408 6.340 -18.044 1.00 97.88 99 SER A O 1
ATOM 777 N N . LEU A 1 100 ? 12.208 4.325 -17.442 1.00 98.06 100 LEU A N 1
ATOM 778 C CA . LEU A 1 100 ? 11.222 4.112 -16.385 1.00 98.06 100 LEU A CA 1
ATOM 779 C C . LEU A 1 100 ? 11.382 5.137 -15.247 1.00 98.06 100 LEU A C 1
ATOM 781 O O . LEU A 1 100 ? 10.392 5.708 -14.790 1.00 98.06 100 LEU A O 1
ATOM 785 N N . GLU A 1 101 ? 12.611 5.424 -14.813 1.00 98.12 101 GLU A N 1
ATOM 786 C CA . GLU A 1 101 ? 12.885 6.454 -13.801 1.00 98.12 101 GLU A CA 1
ATOM 787 C C . GLU A 1 101 ? 12.373 7.834 -14.228 1.00 98.12 101 GLU A C 1
ATOM 789 O O . GLU A 1 101 ? 11.666 8.491 -13.453 1.00 98.12 101 GLU A O 1
ATOM 794 N N . SER A 1 102 ? 12.675 8.252 -15.462 1.00 98.00 102 SER A N 1
ATOM 795 C CA . SER A 1 102 ? 12.171 9.503 -16.037 1.00 98.00 102 SER A CA 1
ATOM 796 C C . SER A 1 102 ? 10.646 9.515 -16.108 1.00 98.00 102 SER A C 1
ATOM 798 O O . SER A 1 102 ? 10.023 10.463 -15.634 1.00 98.00 102 SER A O 1
ATOM 800 N N . PHE A 1 103 ? 10.026 8.439 -16.598 1.00 98.31 103 PHE A N 1
ATOM 801 C CA . PHE A 1 103 ? 8.571 8.325 -16.696 1.00 98.31 103 PHE A CA 1
ATOM 802 C C . PHE A 1 103 ? 7.868 8.486 -15.341 1.00 98.31 103 PHE A C 1
ATOM 804 O O . PHE A 1 103 ? 6.913 9.262 -15.219 1.00 98.31 103 PHE A O 1
ATOM 811 N N . VAL A 1 104 ? 8.357 7.806 -14.299 1.00 97.88 104 VAL A N 1
ATOM 812 C CA . VAL A 1 104 ? 7.792 7.917 -12.945 1.00 97.88 104 VAL A CA 1
ATOM 813 C C . VAL A 1 104 ? 8.008 9.327 -12.397 1.00 97.88 104 VAL A C 1
ATOM 815 O O . VAL A 1 104 ? 7.073 9.932 -11.864 1.00 97.88 104 VAL A O 1
ATOM 818 N N . ASN A 1 105 ? 9.214 9.884 -12.539 1.00 97.88 105 ASN A N 1
ATOM 819 C CA . ASN A 1 105 ? 9.515 11.230 -12.059 1.00 97.88 105 ASN A CA 1
ATOM 820 C C . ASN A 1 105 ? 8.624 12.291 -12.721 1.00 97.88 105 ASN A C 1
ATOM 822 O O . ASN A 1 105 ? 8.035 13.114 -12.016 1.00 97.88 105 ASN A O 1
ATOM 826 N N . ASP A 1 106 ? 8.494 12.248 -14.044 1.00 97.62 106 ASP A N 1
ATOM 827 C CA . ASP A 1 106 ? 7.756 13.234 -14.832 1.00 97.62 106 ASP A CA 1
ATOM 828 C C . ASP A 1 106 ? 6.254 13.130 -14.592 1.00 97.62 106 ASP A C 1
ATOM 830 O O . ASP A 1 106 ? 5.566 14.150 -14.478 1.00 97.62 106 ASP A O 1
ATOM 834 N N . THR A 1 107 ? 5.747 11.907 -14.424 1.00 96.81 107 THR A N 1
ATOM 835 C CA . THR A 1 107 ? 4.360 11.676 -14.023 1.00 96.81 107 THR A CA 1
ATOM 836 C C . THR A 1 107 ? 4.075 12.340 -12.680 1.00 96.81 107 THR A C 1
ATOM 838 O O . THR A 1 107 ? 3.174 13.175 -12.586 1.00 96.81 107 THR A O 1
ATOM 841 N N . LEU A 1 108 ? 4.882 12.050 -11.652 1.00 95.25 108 LEU A N 1
ATOM 842 C CA . LEU A 1 108 ? 4.702 12.621 -10.314 1.00 95.25 108 LEU A CA 1
ATOM 843 C C . LEU A 1 108 ? 4.923 14.139 -10.283 1.00 95.25 108 LEU A C 1
ATOM 845 O O . LEU A 1 108 ? 4.291 14.839 -9.489 1.00 95.25 108 LEU A O 1
ATOM 849 N N . LEU A 1 109 ? 5.824 14.662 -11.119 1.00 95.25 109 LEU A N 1
ATOM 850 C CA . LEU A 1 109 ? 6.064 16.096 -11.257 1.00 95.25 109 LEU A CA 1
ATOM 851 C C . LEU A 1 109 ? 4.831 16.795 -11.835 1.00 95.25 109 LEU A C 1
ATOM 853 O O . LEU A 1 109 ? 4.378 17.790 -11.268 1.00 95.25 109 LEU A O 1
ATOM 857 N N . ARG A 1 110 ? 4.257 16.238 -12.908 1.00 94.44 110 ARG A N 1
ATOM 858 C CA . ARG A 1 110 ? 3.062 16.761 -13.583 1.00 94.44 110 ARG A CA 1
ATOM 859 C C . ARG A 1 110 ? 1.862 16.833 -12.647 1.00 94.44 110 ARG A C 1
ATOM 861 O O . ARG A 1 110 ? 1.186 17.857 -12.603 1.00 94.44 110 ARG A O 1
ATOM 868 N N . VAL A 1 111 ? 1.641 15.785 -11.853 1.00 92.00 111 VAL A N 1
ATOM 869 C CA . VAL A 1 111 ? 0.550 15.743 -10.863 1.00 92.00 111 VAL A CA 1
ATOM 870 C C . VAL A 1 111 ? 0.915 16.398 -9.528 1.00 92.00 111 VAL A C 1
ATOM 872 O O . VAL A 1 111 ? 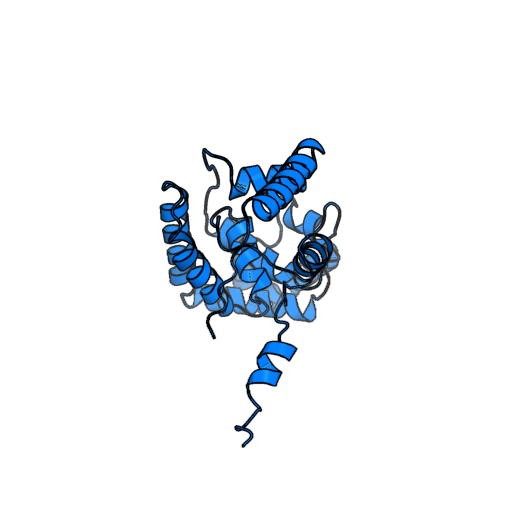0.139 16.346 -8.580 1.00 92.00 111 VAL A O 1
ATOM 875 N N . LYS A 1 112 ? 2.096 17.024 -9.429 1.00 92.25 112 LYS A N 1
ATOM 876 C CA . LYS A 1 112 ? 2.578 17.737 -8.234 1.00 92.25 112 LYS A CA 1
ATOM 877 C C . LYS A 1 112 ? 2.555 16.879 -6.959 1.00 92.25 112 LYS A C 1
ATOM 879 O O . LYS A 1 112 ? 2.335 17.393 -5.859 1.00 92.25 112 LYS A O 1
ATOM 884 N N . VAL A 1 113 ? 2.817 15.579 -7.086 1.00 89.44 113 VAL A N 1
ATOM 885 C CA . VAL A 1 113 ? 3.030 14.684 -5.942 1.00 89.44 113 VAL A CA 1
ATOM 886 C C . VAL A 1 113 ? 4.442 14.914 -5.392 1.00 89.44 113 VAL A C 1
ATOM 888 O O . VAL A 1 113 ? 5.422 15.035 -6.138 1.00 89.44 113 VAL A O 1
ATOM 891 N N . GLY A 1 114 ? 4.544 15.041 -4.068 1.00 88.12 114 GLY A N 1
ATOM 892 C CA . GLY A 1 114 ? 5.788 15.315 -3.356 1.00 88.12 114 GLY A CA 1
ATOM 893 C C . GLY A 1 114 ? 6.665 14.076 -3.162 1.00 88.12 114 GLY A C 1
ATOM 894 O O . GLY A 1 114 ? 6.360 12.981 -3.626 1.00 88.12 114 GLY A O 1
ATOM 895 N N . ARG A 1 115 ? 7.796 14.257 -2.462 1.00 90.62 115 ARG A N 1
ATOM 896 C CA . ARG A 1 115 ? 8.752 13.188 -2.084 1.00 90.62 115 ARG A CA 1
ATOM 897 C C . ARG A 1 115 ? 9.249 12.312 -3.250 1.00 90.62 115 ARG A C 1
ATOM 899 O O . ARG A 1 115 ? 9.714 11.198 -3.023 1.00 90.62 115 ARG A O 1
ATOM 906 N N . ARG A 1 116 ? 9.250 12.834 -4.482 1.00 92.56 116 ARG A N 1
ATOM 907 C CA . ARG A 1 116 ? 9.669 12.114 -5.703 1.00 92.56 116 ARG A CA 1
ATOM 908 C C . ARG A 1 116 ? 11.029 11.423 -5.580 1.00 92.56 116 ARG A C 1
ATOM 910 O O . ARG A 1 116 ? 11.147 10.265 -5.951 1.00 92.56 116 ARG A O 1
ATOM 917 N N . LYS A 1 117 ? 12.014 12.070 -4.938 1.00 93.62 117 LYS A N 1
ATOM 918 C CA . LYS A 1 117 ? 13.353 11.497 -4.665 1.00 93.62 117 LYS A CA 1
ATOM 919 C C . LYS A 1 117 ? 13.329 10.180 -3.868 1.00 93.62 117 LYS A C 1
ATOM 921 O O . LYS A 1 117 ? 14.313 9.452 -3.872 1.00 93.62 117 LYS A O 1
ATOM 926 N N . LYS A 1 118 ? 12.242 9.897 -3.144 1.00 95.44 118 LYS A N 1
ATOM 927 C CA . LYS A 1 118 ? 12.016 8.643 -2.410 1.00 95.44 118 LYS A CA 1
ATOM 928 C C . LYS A 1 118 ? 11.076 7.707 -3.166 1.00 95.44 118 LYS A C 1
ATOM 930 O O . LYS A 1 118 ? 11.361 6.519 -3.248 1.00 95.44 118 LYS A O 1
ATOM 935 N N . VAL A 1 119 ? 10.006 8.256 -3.747 1.00 95.50 119 VAL A N 1
ATOM 936 C CA . VAL A 1 119 ? 8.995 7.482 -4.484 1.00 95.50 119 VAL A CA 1
ATOM 937 C C . VAL A 1 119 ? 9.581 6.837 -5.738 1.00 95.50 119 VAL A C 1
ATOM 939 O O . VAL A 1 119 ? 9.361 5.651 -5.937 1.00 95.50 119 VAL A O 1
ATOM 942 N N . VAL A 1 120 ? 10.356 7.570 -6.548 1.00 97.56 120 VAL A N 1
ATOM 943 C CA . VAL A 1 120 ? 10.918 7.036 -7.801 1.00 97.56 120 VAL A CA 1
ATOM 944 C C . VAL A 1 120 ? 11.767 5.788 -7.522 1.00 97.56 120 VAL A C 1
ATOM 946 O O . VAL A 1 120 ? 11.387 4.723 -8.002 1.00 97.56 120 VAL A O 1
ATOM 949 N N . PRO A 1 121 ? 12.805 5.817 -6.655 1.00 97.69 121 PRO A N 1
ATOM 950 C CA . PRO A 1 121 ? 13.557 4.602 -6.342 1.00 97.69 121 PRO A CA 1
ATOM 951 C C . PRO A 1 121 ? 12.725 3.471 -5.724 1.00 97.69 121 PRO A C 1
ATOM 953 O O . PRO A 1 121 ? 13.105 2.315 -5.864 1.00 97.69 121 PRO A O 1
ATOM 956 N N . ALA A 1 122 ? 11.643 3.779 -4.998 1.00 97.56 122 ALA A N 1
ATOM 957 C CA . ALA A 1 122 ? 10.769 2.760 -4.413 1.00 97.56 122 ALA A CA 1
ATOM 958 C C . ALA A 1 122 ? 9.936 2.036 -5.480 1.00 97.56 122 ALA A C 1
ATOM 960 O O . ALA A 1 122 ? 9.837 0.816 -5.442 1.00 97.56 122 ALA A O 1
ATOM 961 N N . VAL A 1 123 ? 9.411 2.769 -6.467 1.00 97.88 123 VAL A N 1
ATOM 962 C CA . VAL A 1 123 ? 8.698 2.198 -7.621 1.00 97.88 123 VAL A CA 1
ATOM 963 C C . VAL A 1 123 ? 9.625 1.291 -8.433 1.00 97.88 123 VAL A C 1
ATOM 965 O O . VAL A 1 123 ? 9.245 0.169 -8.760 1.00 97.88 123 VAL A O 1
ATOM 968 N N . ILE A 1 124 ? 10.856 1.742 -8.697 1.00 98.25 124 ILE A N 1
ATOM 969 C CA . ILE A 1 124 ? 11.857 0.947 -9.420 1.00 98.25 124 ILE A CA 1
ATOM 970 C C . ILE A 1 124 ? 12.213 -0.341 -8.668 1.00 98.25 124 ILE A C 1
ATOM 972 O O . ILE A 1 124 ? 12.224 -1.421 -9.256 1.00 98.25 124 ILE A O 1
ATOM 976 N N . ASP A 1 125 ? 12.508 -0.236 -7.369 1.00 98.38 125 ASP A N 1
ATOM 977 C CA . ASP A 1 125 ? 12.820 -1.394 -6.523 1.00 98.38 125 ASP A CA 1
ATOM 978 C C . ASP A 1 125 ? 11.649 -2.383 -6.473 1.00 98.38 125 ASP A C 1
ATOM 980 O O . ASP A 1 125 ? 11.852 -3.588 -6.606 1.00 98.38 125 ASP A O 1
ATOM 984 N N . ALA A 1 126 ? 10.418 -1.876 -6.357 1.00 98.12 126 ALA A N 1
ATOM 985 C CA . ALA A 1 126 ? 9.221 -2.701 -6.336 1.00 98.12 126 ALA A CA 1
ATOM 986 C C . ALA A 1 126 ? 9.041 -3.486 -7.638 1.00 98.12 126 ALA A C 1
ATOM 988 O O . ALA A 1 126 ? 8.813 -4.688 -7.569 1.00 98.12 126 ALA A O 1
ATOM 989 N N . ILE A 1 127 ? 9.203 -2.855 -8.808 1.00 97.75 127 ILE A N 1
ATOM 990 C CA . ILE A 1 127 ? 9.135 -3.566 -10.096 1.00 97.75 127 ILE A CA 1
ATOM 991 C C . ILE A 1 127 ? 10.177 -4.681 -10.134 1.00 97.75 127 ILE A C 1
ATOM 993 O O . ILE A 1 127 ? 9.809 -5.835 -10.320 1.00 97.75 127 ILE A O 1
ATOM 997 N N . LYS A 1 128 ? 11.449 -4.379 -9.845 1.00 97.38 128 LYS A N 1
ATOM 998 C CA . LYS A 1 128 ? 12.522 -5.389 -9.841 1.00 97.38 128 LYS A CA 1
ATOM 999 C C . LYS A 1 128 ? 12.211 -6.575 -8.929 1.00 97.38 128 LYS A C 1
ATOM 1001 O O . LYS A 1 128 ? 12.411 -7.720 -9.320 1.00 97.38 128 LYS A O 1
ATOM 1006 N N . ARG A 1 129 ? 11.715 -6.309 -7.720 1.00 97.69 129 ARG A N 1
ATOM 1007 C CA . ARG A 1 129 ? 11.331 -7.339 -6.746 1.00 97.69 129 ARG A CA 1
ATOM 1008 C C . ARG A 1 129 ? 10.177 -8.203 -7.235 1.00 97.69 129 ARG A C 1
ATOM 1010 O O . ARG A 1 129 ? 10.235 -9.424 -7.126 1.00 97.69 129 ARG A O 1
ATOM 1017 N N . LEU A 1 130 ? 9.141 -7.568 -7.774 1.00 97.88 130 LEU A N 1
ATOM 1018 C CA . LEU A 1 130 ? 7.969 -8.252 -8.310 1.00 97.88 130 LEU A CA 1
ATOM 1019 C C . LEU A 1 130 ? 8.359 -9.188 -9.461 1.00 97.88 130 LEU A C 1
ATOM 1021 O O . LEU A 1 130 ? 7.954 -10.351 -9.445 1.00 97.88 130 LEU A O 1
ATOM 1025 N N . GLU A 1 131 ? 9.228 -8.732 -10.369 1.00 95.88 131 GLU A N 1
ATOM 1026 C CA . GLU A 1 131 ? 9.776 -9.557 -11.457 1.00 95.88 131 GLU A CA 1
ATOM 1027 C C . GLU A 1 131 ? 10.673 -10.691 -10.952 1.00 95.88 131 GLU A C 1
ATOM 1029 O O . GLU A 1 131 ? 10.688 -11.775 -11.529 1.00 95.88 131 GLU A O 1
ATOM 1034 N N . ALA A 1 132 ? 11.395 -10.468 -9.854 1.00 96.88 132 ALA A N 1
ATOM 1035 C CA . ALA A 1 132 ? 12.233 -11.479 -9.216 1.00 96.88 132 ALA A CA 1
ATOM 1036 C C . ALA A 1 132 ? 11.434 -12.536 -8.425 1.00 96.88 132 ALA A C 1
ATOM 1038 O O . ALA A 1 132 ? 12.033 -13.401 -7.788 1.00 96.88 132 ALA A O 1
ATOM 1039 N N . GLY A 1 133 ? 10.098 -12.485 -8.457 1.00 96.69 133 GLY A N 1
ATOM 1040 C CA . GLY A 1 133 ? 9.221 -13.507 -7.882 1.00 96.69 133 GLY A CA 1
ATOM 1041 C C . GLY A 1 133 ? 8.342 -13.033 -6.726 1.00 96.69 133 GLY A C 1
ATOM 1042 O O . GLY A 1 133 ? 7.475 -13.794 -6.291 1.00 96.69 133 GLY A O 1
ATOM 1043 N N . GLU A 1 134 ? 8.470 -11.784 -6.259 1.00 97.62 134 GLU A N 1
ATOM 1044 C CA . GLU A 1 134 ? 7.622 -11.270 -5.166 1.00 97.62 134 GLU A CA 1
ATOM 1045 C C . GLU A 1 134 ? 6.132 -11.239 -5.530 1.00 97.62 134 GLU A C 1
ATOM 1047 O O . GLU A 1 134 ? 5.279 -11.270 -4.642 1.00 97.62 134 GLU A O 1
ATOM 1052 N N . TRP A 1 135 ? 5.783 -11.277 -6.824 1.00 97.75 135 TRP A N 1
ATOM 1053 C CA . TRP A 1 135 ? 4.393 -11.467 -7.240 1.00 97.75 135 TRP A CA 1
ATOM 1054 C C . TRP A 1 135 ? 3.743 -12.706 -6.620 1.00 97.75 135 TRP A C 1
ATOM 1056 O O . TRP A 1 135 ? 2.558 -12.659 -6.296 1.00 97.75 135 TRP A O 1
ATOM 1066 N N . VAL A 1 136 ? 4.494 -13.796 -6.437 1.00 97.62 136 VAL A N 1
ATOM 1067 C CA . VAL A 1 136 ? 3.970 -15.052 -5.883 1.00 97.62 136 VAL A CA 1
ATOM 1068 C C . VAL A 1 136 ? 3.543 -14.857 -4.432 1.00 97.62 136 VAL A C 1
ATOM 1070 O O . VAL A 1 136 ? 2.416 -15.189 -4.068 1.00 97.62 136 VAL A O 1
ATOM 1073 N N . ALA A 1 137 ? 4.420 -14.283 -3.605 1.00 97.75 137 ALA A N 1
ATOM 1074 C CA . ALA A 1 137 ? 4.126 -14.043 -2.198 1.00 97.75 137 ALA A CA 1
ATOM 1075 C C . ALA A 1 137 ? 3.017 -12.993 -2.029 1.00 97.75 137 ALA A C 1
ATOM 1077 O O . ALA A 1 137 ? 2.093 -13.207 -1.240 1.00 97.75 137 ALA A O 1
ATOM 1078 N N . TYR A 1 138 ? 3.058 -11.905 -2.806 1.00 98.06 138 TYR A N 1
ATOM 1079 C CA . TYR A 1 138 ? 2.066 -10.838 -2.710 1.00 98.06 138 TYR A CA 1
ATOM 1080 C C . TYR A 1 138 ? 0.660 -11.313 -3.105 1.00 98.06 138 TYR A C 1
ATOM 1082 O O . TYR A 1 138 ? -0.294 -11.079 -2.358 1.00 98.06 138 TYR A O 1
ATOM 1090 N N . LYS A 1 139 ? 0.529 -12.045 -4.224 1.00 97.75 139 LYS A N 1
ATOM 1091 C CA . LYS A 1 139 ? -0.752 -12.637 -4.653 1.00 97.75 139 LYS A CA 1
ATOM 1092 C C . LYS A 1 139 ? -1.253 -13.675 -3.654 1.00 97.75 139 LYS A C 1
ATOM 1094 O O . LYS A 1 139 ? -2.412 -13.612 -3.269 1.00 97.75 139 LYS A O 1
ATOM 1099 N N . ARG A 1 140 ? -0.373 -14.539 -3.133 1.00 97.81 140 ARG A N 1
ATOM 1100 C CA . ARG A 1 140 ? -0.743 -15.522 -2.102 1.00 97.81 140 ARG A CA 1
ATOM 1101 C C . ARG A 1 140 ? -1.379 -14.863 -0.876 1.00 97.81 140 ARG A C 1
ATOM 1103 O O . ARG A 1 140 ? -2.424 -15.322 -0.427 1.00 97.81 140 ARG A O 1
ATOM 1110 N N . TYR A 1 141 ? -0.783 -13.793 -0.341 1.00 98.25 141 TYR A N 1
ATOM 1111 C CA . TYR A 1 141 ? -1.388 -13.072 0.785 1.00 98.25 141 TYR A CA 1
ATOM 1112 C C . TYR A 1 141 ? -2.718 -12.417 0.401 1.00 98.25 141 TYR A C 1
ATOM 1114 O O . TYR A 1 141 ? -3.661 -12.466 1.187 1.00 98.25 141 TYR A O 1
ATOM 1122 N N . ALA A 1 142 ? -2.828 -11.848 -0.803 1.00 97.38 142 ALA A N 1
ATOM 1123 C CA . ALA A 1 142 ? -4.086 -11.282 -1.283 1.00 97.38 142 ALA A CA 1
ATOM 1124 C C . ALA A 1 142 ? -5.200 -12.342 -1.374 1.00 97.38 142 ALA A C 1
ATOM 1126 O O . ALA A 1 142 ? -6.307 -12.092 -0.903 1.00 97.38 142 ALA A O 1
ATOM 1127 N N . ASP A 1 143 ? -4.894 -13.532 -1.893 1.00 96.19 143 ASP A N 1
ATOM 1128 C CA . ASP A 1 143 ? -5.837 -14.648 -2.036 1.00 96.19 143 ASP A CA 1
ATOM 1129 C C . ASP A 1 143 ? -6.262 -15.220 -0.678 1.00 96.19 143 ASP A C 1
ATOM 1131 O O . ASP A 1 143 ? -7.442 -15.510 -0.452 1.00 96.19 143 ASP A O 1
ATOM 1135 N N . GLN A 1 144 ? -5.321 -15.346 0.263 1.00 96.56 144 GLN A N 1
ATOM 1136 C CA . GLN A 1 144 ? -5.616 -15.769 1.634 1.00 96.56 144 GLN A CA 1
ATOM 1137 C C . GLN A 1 144 ? -6.521 -14.755 2.342 1.00 96.56 144 GLN A C 1
ATOM 1139 O O . GLN A 1 144 ? -7.520 -15.137 2.956 1.00 96.56 144 GLN A O 1
ATOM 1144 N N . LEU A 1 145 ? -6.213 -13.459 2.227 1.00 95.38 145 LEU A N 1
ATOM 1145 C CA . LEU A 1 145 ? -7.035 -12.398 2.806 1.00 95.38 145 LEU A CA 1
ATOM 1146 C C . LEU A 1 145 ? -8.416 -12.330 2.157 1.00 95.38 145 LEU A C 1
ATOM 1148 O O . LEU A 1 145 ? -9.405 -12.148 2.860 1.00 95.38 145 LEU A O 1
ATOM 1152 N N . LEU A 1 146 ? -8.505 -12.514 0.839 1.00 93.25 146 LEU A N 1
ATOM 1153 C CA . LEU A 1 146 ? -9.772 -12.590 0.117 1.00 93.25 146 LEU A CA 1
ATOM 1154 C C . LEU A 1 146 ? -10.622 -13.758 0.625 1.00 93.25 146 LEU A C 1
ATOM 1156 O O . LEU A 1 146 ? -11.780 -13.566 0.994 1.00 93.25 146 LEU A O 1
ATOM 1160 N N . SER A 1 147 ? -10.026 -14.946 0.721 1.00 92.50 147 SER A N 1
ATOM 1161 C CA . SER A 1 147 ? -10.687 -16.138 1.262 1.00 92.50 147 SER A CA 1
ATOM 1162 C C . SER A 1 147 ? -11.216 -15.880 2.675 1.00 92.50 147 SER A C 1
ATOM 1164 O O . SER A 1 147 ? -12.370 -16.178 2.973 1.00 92.50 147 SER A O 1
ATOM 1166 N N . GLN A 1 148 ? -10.412 -15.236 3.526 1.00 92.69 148 GLN A N 1
ATOM 1167 C CA . GLN A 1 148 ? -10.813 -14.831 4.873 1.00 92.69 148 GLN A CA 1
ATOM 1168 C C . GLN A 1 148 ? -11.903 -13.740 4.875 1.00 92.69 148 GLN A C 1
ATOM 1170 O O . GLN A 1 148 ? -12.776 -13.719 5.746 1.00 92.69 148 GLN A O 1
ATOM 1175 N N . ARG A 1 149 ? -11.876 -12.800 3.924 1.00 88.88 149 ARG A N 1
ATOM 1176 C CA . ARG A 1 149 ? -12.837 -11.689 3.826 1.00 88.88 149 ARG A CA 1
ATOM 1177 C C . ARG A 1 149 ? -14.243 -12.173 3.482 1.00 88.88 149 ARG A C 1
ATOM 1179 O O . ARG A 1 149 ? -15.205 -11.580 3.977 1.00 88.88 149 ARG A O 1
ATOM 1186 N N . LEU A 1 150 ? -14.336 -13.229 2.673 1.00 89.12 150 LEU A N 1
ATOM 1187 C CA . LEU A 1 150 ? -15.586 -13.873 2.259 1.00 89.12 150 LEU A CA 1
ATOM 1188 C C . LEU A 1 150 ? -16.204 -14.754 3.356 1.00 89.12 150 LEU A C 1
ATOM 1190 O O . LEU A 1 150 ? -17.381 -15.093 3.280 1.00 89.12 150 LEU A O 1
ATOM 1194 N N . GLN A 1 151 ? -15.441 -15.091 4.397 1.00 89.56 151 GLN A N 1
ATOM 1195 C CA . GLN A 1 151 ? -15.942 -15.798 5.572 1.00 89.56 151 GLN A CA 1
ATOM 1196 C C . GLN A 1 151 ? -16.590 -14.840 6.584 1.00 89.56 151 GLN A C 1
ATOM 1198 O O . GLN A 1 151 ? -16.257 -13.644 6.677 1.00 89.56 151 GLN A O 1
ATOM 1203 N N . SER A 1 152 ? -17.472 -15.401 7.417 1.00 87.06 152 SER A N 1
ATOM 1204 C CA . SER A 1 152 ? -18.008 -14.737 8.607 1.00 87.06 152 SER A CA 1
ATOM 1205 C C . SER A 1 152 ? -16.881 -14.183 9.480 1.00 87.06 152 SER A C 1
ATOM 1207 O O . SER A 1 152 ? -15.838 -14.809 9.642 1.00 87.06 152 SER A O 1
ATOM 1209 N N . CYS A 1 153 ? -17.075 -12.984 10.032 1.00 82.88 153 CYS A N 1
ATOM 1210 C CA . CYS A 1 153 ? -16.102 -12.346 10.918 1.00 82.88 153 CYS A CA 1
ATOM 1211 C C . CYS A 1 153 ? -15.782 -13.241 12.125 1.00 82.88 153 CYS A C 1
ATOM 1213 O O . CYS A 1 153 ? -16.688 -13.590 12.879 1.00 82.88 153 CYS A O 1
ATOM 1215 N N . THR A 1 154 ? -14.501 -13.536 12.360 1.00 86.12 154 THR A N 1
ATOM 1216 C CA . THR A 1 154 ? -14.038 -14.186 13.593 1.00 86.12 154 THR A CA 1
ATOM 1217 C C . THR A 1 154 ? -12.887 -13.398 14.211 1.00 86.12 154 THR A C 1
ATOM 1219 O O . THR A 1 154 ? -12.134 -12.707 13.524 1.00 86.12 154 THR A O 1
ATOM 1222 N N . THR A 1 155 ? -12.732 -13.496 15.531 1.00 80.94 155 THR A N 1
ATOM 1223 C CA . THR A 1 155 ? -11.705 -12.760 16.284 1.00 80.94 155 THR A CA 1
ATOM 1224 C C . THR A 1 155 ? -10.282 -13.247 16.024 1.00 80.94 155 THR A C 1
ATOM 1226 O O . THR A 1 155 ? -9.355 -12.624 16.521 1.00 80.94 155 THR A O 1
ATOM 1229 N N . THR A 1 156 ? -10.068 -14.315 15.255 1.00 88.50 156 THR A N 1
ATOM 1230 C CA . THR A 1 156 ? -8.731 -14.815 14.890 1.00 88.50 156 THR A CA 1
ATOM 1231 C C . THR A 1 156 ? -8.225 -14.239 13.569 1.00 88.50 156 THR A C 1
ATOM 1233 O O . THR A 1 156 ? -7.018 -14.224 13.336 1.00 88.50 156 THR A O 1
ATOM 1236 N N . HIS A 1 157 ? -9.109 -13.666 12.744 1.00 91.56 157 HIS A N 1
ATOM 1237 C CA . HIS A 1 157 ? -8.771 -13.105 11.432 1.00 91.56 157 HIS A CA 1
ATOM 1238 C C . HIS A 1 157 ? -7.666 -12.039 11.472 1.00 91.56 157 HIS A C 1
ATOM 1240 O O . HIS A 1 157 ? -6.925 -11.882 10.502 1.00 91.56 157 HIS A O 1
ATOM 1246 N N . TYR A 1 158 ? -7.493 -11.329 12.595 1.00 90.94 158 TYR A N 1
ATOM 1247 C CA . TYR A 1 158 ? -6.430 -10.326 12.726 1.00 90.94 158 TYR A CA 1
ATOM 1248 C C . TYR A 1 158 ? -5.018 -10.903 12.538 1.00 90.94 158 TYR A C 1
ATOM 1250 O O . TYR A 1 158 ? -4.105 -10.133 12.249 1.00 90.94 158 TYR A O 1
ATOM 1258 N N . GLN A 1 159 ? -4.812 -12.208 12.754 1.00 93.88 159 GLN A N 1
ATOM 1259 C CA . GLN A 1 159 ? -3.494 -12.844 12.674 1.00 93.88 159 GLN A CA 1
ATOM 1260 C C . GLN A 1 159 ? -2.957 -12.780 11.242 1.00 93.88 159 GLN A C 1
ATOM 1262 O O . GLN A 1 159 ? -1.943 -12.124 11.006 1.00 93.88 159 GLN A O 1
ATOM 1267 N N . LEU A 1 160 ? -3.714 -13.318 10.282 1.00 96.25 160 LEU A N 1
ATOM 1268 C CA . LEU A 1 160 ? -3.370 -13.262 8.861 1.00 96.25 160 LEU A CA 1
ATOM 1269 C C . LEU A 1 160 ? -3.247 -11.817 8.356 1.00 96.25 160 LEU A C 1
ATOM 1271 O O . LEU A 1 160 ? -2.332 -11.492 7.604 1.00 96.25 160 LEU A O 1
ATOM 1275 N N . GLU A 1 161 ? -4.137 -10.918 8.792 1.00 95.88 161 GLU A N 1
ATOM 1276 C CA . GLU A 1 161 ? -4.074 -9.506 8.390 1.00 95.88 161 GLU A CA 1
ATOM 1277 C C . GLU A 1 161 ? -2.795 -8.807 8.882 1.00 95.88 161 GLU A C 1
ATOM 1279 O O . GLU A 1 161 ? -2.262 -7.931 8.196 1.00 95.88 161 GLU A O 1
ATOM 1284 N N . ARG A 1 162 ? -2.281 -9.188 10.060 1.00 94.50 162 ARG A N 1
ATOM 1285 C CA . ARG A 1 162 ? -0.997 -8.689 10.572 1.00 94.50 162 ARG A CA 1
ATOM 1286 C C . ARG A 1 162 ? 0.177 -9.277 9.807 1.00 94.50 162 ARG A C 1
ATOM 1288 O O . ARG A 1 162 ? 1.037 -8.504 9.401 1.00 94.50 162 ARG A O 1
ATOM 1295 N N . GLU A 1 163 ? 0.182 -10.583 9.568 1.00 96.94 163 GLU A N 1
ATOM 1296 C CA . GLU A 1 163 ? 1.235 -11.254 8.796 1.00 96.94 163 GLU A CA 1
ATOM 1297 C C . GLU A 1 163 ? 1.350 -10.667 7.385 1.00 96.94 163 GLU A C 1
ATOM 1299 O O . GLU A 1 163 ? 2.439 -10.302 6.944 1.00 96.94 163 GLU A O 1
ATOM 1304 N N . ALA A 1 164 ? 0.221 -10.466 6.702 1.00 97.62 164 ALA A N 1
ATOM 1305 C CA . ALA A 1 164 ? 0.198 -9.832 5.389 1.00 97.62 164 ALA A CA 1
ATOM 1306 C C . ALA A 1 164 ? 0.707 -8.378 5.437 1.00 97.62 164 ALA A C 1
ATOM 1308 O O . ALA A 1 164 ? 1.395 -7.913 4.523 1.00 97.62 164 ALA A O 1
ATOM 1309 N N . ALA A 1 165 ? 0.384 -7.621 6.492 1.00 96.62 165 ALA A N 1
ATOM 1310 C CA . ALA A 1 165 ? 0.896 -6.262 6.673 1.00 96.62 165 ALA A CA 1
ATOM 1311 C C . ALA A 1 165 ? 2.400 -6.231 7.014 1.00 96.62 165 ALA A C 1
ATOM 1313 O O . ALA A 1 165 ? 3.082 -5.269 6.662 1.00 96.62 165 ALA A O 1
ATOM 1314 N N . GLU A 1 166 ? 2.926 -7.247 7.693 1.00 97.06 166 GLU A N 1
ATOM 1315 C CA . GLU A 1 166 ? 4.359 -7.396 7.961 1.00 97.06 166 GLU A CA 1
ATOM 1316 C C . GLU A 1 166 ? 5.123 -7.801 6.699 1.00 97.06 166 GLU A C 1
ATOM 1318 O O . GLU A 1 166 ? 6.181 -7.236 6.430 1.00 97.06 166 GLU A O 1
ATOM 1323 N N . TYR A 1 167 ? 4.550 -8.676 5.869 1.00 98.00 167 TYR A N 1
ATOM 1324 C CA . TYR A 1 167 ? 5.116 -9.038 4.570 1.00 98.00 167 TYR A CA 1
ATOM 1325 C C . TYR A 1 167 ? 5.385 -7.810 3.693 1.00 98.00 167 TYR A C 1
ATOM 1327 O O . TYR A 1 167 ? 6.469 -7.673 3.138 1.00 98.00 167 TYR A O 1
ATOM 1335 N N . LEU A 1 168 ? 4.451 -6.858 3.604 1.00 97.75 168 LEU A N 1
ATOM 1336 C CA . LEU A 1 168 ? 4.633 -5.678 2.749 1.00 97.75 168 LEU A CA 1
ATOM 1337 C C . LEU A 1 168 ? 5.810 -4.771 3.153 1.00 97.75 168 LEU A C 1
ATOM 1339 O O 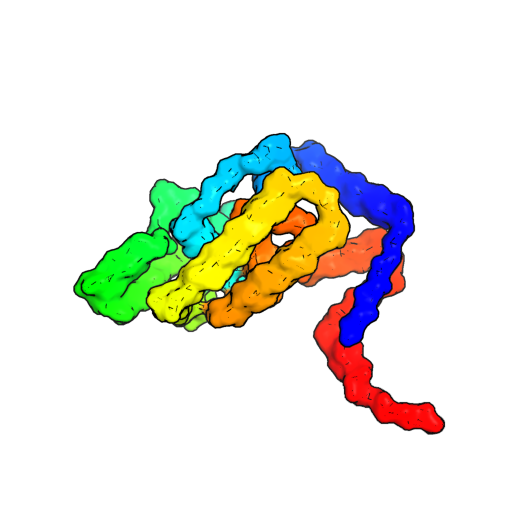. LEU A 1 168 ? 6.183 -3.892 2.376 1.00 97.75 168 LEU A O 1
ATOM 1343 N N . LEU A 1 169 ? 6.419 -4.977 4.326 1.00 96.50 169 LEU A N 1
ATOM 1344 C CA . LEU A 1 169 ? 7.629 -4.260 4.739 1.00 96.50 169 LEU A CA 1
ATOM 1345 C C . LEU A 1 169 ? 8.869 -4.647 3.913 1.00 96.50 169 LEU A C 1
ATOM 1347 O O . LEU A 1 169 ? 9.892 -3.972 4.017 1.00 96.50 169 LEU A O 1
ATOM 1351 N N . VAL A 1 170 ? 8.791 -5.689 3.071 1.00 96.50 170 VAL A N 1
ATOM 1352 C CA . VAL A 1 170 ? 9.848 -6.018 2.095 1.00 96.50 170 VAL A CA 1
ATOM 1353 C C . VAL A 1 170 ? 10.022 -4.932 1.028 1.00 96.50 170 VAL A C 1
ATOM 1355 O O . VAL A 1 170 ? 11.096 -4.820 0.436 1.00 96.50 170 VAL A O 1
ATOM 1358 N N . PHE A 1 171 ? 8.982 -4.128 0.773 1.00 97.19 171 PHE A N 1
ATOM 1359 C CA . PHE A 1 171 ? 9.009 -3.064 -0.224 1.00 97.19 171 PHE A CA 1
ATOM 1360 C C . PHE A 1 171 ? 9.557 -1.764 0.366 1.00 97.19 171 PHE A C 1
ATOM 1362 O O . PHE A 1 171 ? 9.131 -1.284 1.420 1.00 97.19 171 PHE A O 1
ATOM 1369 N N . LYS A 1 172 ? 10.485 -1.138 -0.360 1.00 94.75 172 LYS A N 1
ATOM 1370 C CA . LYS A 1 172 ? 11.094 0.133 0.037 1.00 94.75 172 LYS A CA 1
ATOM 1371 C C . LYS A 1 172 ? 10.039 1.230 0.249 1.00 94.75 172 LYS A C 1
ATOM 1373 O O . LYS A 1 172 ? 9.083 1.344 -0.506 1.00 94.75 172 LYS A O 1
ATOM 1378 N N . GLU A 1 173 ? 10.242 2.073 1.265 1.00 94.88 173 GLU A N 1
ATOM 1379 C CA . GLU A 1 173 ? 9.321 3.150 1.689 1.00 94.88 173 GLU A CA 1
ATOM 1380 C C . GLU A 1 173 ? 7.930 2.685 2.182 1.00 94.88 173 GLU A C 1
ATOM 1382 O O . GLU A 1 173 ? 7.118 3.531 2.571 1.00 94.88 173 GLU A O 1
ATOM 1387 N N . ILE A 1 174 ? 7.655 1.376 2.264 1.00 94.94 174 ILE A N 1
ATOM 1388 C CA . ILE A 1 174 ? 6.452 0.856 2.924 1.00 94.94 174 ILE A CA 1
ATOM 1389 C C . ILE A 1 174 ? 6.742 0.627 4.406 1.00 94.94 174 ILE A C 1
ATOM 1391 O O . ILE A 1 174 ? 7.373 -0.340 4.815 1.00 94.94 174 ILE A O 1
ATOM 1395 N N . GLY A 1 175 ? 6.268 1.557 5.234 1.00 92.31 175 GLY A N 1
ATOM 1396 C CA . GLY A 1 175 ? 6.289 1.409 6.689 1.00 92.31 175 GLY A CA 1
ATOM 1397 C C . GLY A 1 175 ? 5.035 0.713 7.237 1.00 92.31 175 GLY A C 1
ATOM 1398 O O . GLY A 1 175 ? 4.043 0.572 6.517 1.00 92.31 175 GLY A O 1
ATOM 1399 N N . PRO A 1 176 ? 4.998 0.398 8.548 1.00 90.19 176 PRO A N 1
ATOM 1400 C CA . PRO A 1 176 ? 3.875 -0.303 9.183 1.00 90.19 176 PRO A CA 1
ATOM 1401 C C . PRO A 1 176 ? 2.507 0.362 8.977 1.00 90.19 176 PRO A C 1
ATOM 1403 O O . PRO A 1 176 ? 1.476 -0.304 8.914 1.00 90.19 176 PRO A O 1
ATOM 1406 N N . LYS A 1 177 ? 2.467 1.696 8.885 1.00 88.94 177 LYS A N 1
ATOM 1407 C CA . LYS A 1 177 ? 1.230 2.422 8.573 1.00 88.94 177 LYS A CA 1
ATOM 1408 C C . LYS A 1 177 ? 0.751 2.109 7.153 1.00 88.94 177 LYS A C 1
ATOM 1410 O O . LYS A 1 177 ? -0.433 1.866 6.938 1.00 88.94 177 LYS A O 1
ATOM 1415 N N . GLN A 1 178 ? 1.674 2.142 6.193 1.00 92.00 178 GLN A N 1
ATOM 1416 C CA . GLN A 1 178 ? 1.338 2.000 4.784 1.00 92.00 178 GLN A CA 1
ATOM 1417 C C . GLN A 1 178 ? 0.971 0.583 4.413 1.00 92.00 178 GLN A C 1
ATOM 1419 O O . GLN A 1 178 ? 0.010 0.406 3.678 1.00 92.00 178 GLN A O 1
ATOM 1424 N N . SER A 1 179 ? 1.650 -0.415 4.971 1.00 95.00 179 SER A N 1
ATOM 1425 C CA . SER A 1 179 ? 1.282 -1.803 4.716 1.00 95.00 179 SER A CA 1
ATOM 1426 C C . SER A 1 179 ? -0.168 -2.102 5.103 1.00 95.00 179 SER A C 1
ATOM 1428 O O . SER A 1 179 ? -0.898 -2.732 4.344 1.00 95.00 179 SER A O 1
ATOM 1430 N N . ARG A 1 180 ? -0.641 -1.560 6.230 1.00 93.62 180 ARG A N 1
ATOM 1431 C CA . ARG A 1 180 ? -2.054 -1.668 6.632 1.00 93.62 180 ARG A CA 1
ATOM 1432 C C . ARG A 1 180 ? -2.986 -0.877 5.712 1.00 93.62 180 ARG A C 1
ATOM 1434 O O . ARG A 1 180 ? -4.025 -1.395 5.313 1.00 93.62 180 ARG A O 1
ATOM 1441 N N . ASN A 1 181 ? -2.600 0.346 5.330 1.00 90.75 181 ASN A N 1
ATOM 1442 C CA . ASN A 1 181 ? -3.363 1.152 4.370 1.00 90.75 181 ASN A CA 1
ATOM 1443 C C . ASN A 1 181 ? -3.530 0.444 3.016 1.00 90.75 181 ASN A C 1
ATOM 1445 O O . ASN A 1 181 ? -4.591 0.573 2.419 1.00 90.75 181 ASN A O 1
ATOM 1449 N N . ILE A 1 182 ? -2.512 -0.273 2.530 1.00 94.94 182 ILE A N 1
ATOM 1450 C CA . ILE A 1 182 ? -2.538 -0.990 1.245 1.00 94.94 182 ILE A CA 1
ATOM 1451 C C . ILE A 1 182 ? -3.638 -2.053 1.258 1.00 94.94 182 ILE A C 1
ATOM 1453 O O . ILE A 1 182 ? -4.527 -2.039 0.408 1.00 94.94 182 ILE A O 1
ATOM 1457 N N . TRP A 1 183 ? -3.641 -2.924 2.268 1.00 95.38 183 TRP A N 1
ATOM 1458 C CA . TRP A 1 183 ? -4.646 -3.979 2.371 1.00 95.38 183 TRP A CA 1
ATOM 1459 C C . TRP A 1 183 ? -6.062 -3.441 2.622 1.00 95.38 183 TRP A C 1
ATOM 1461 O O . TRP A 1 183 ? -7.023 -3.928 2.024 1.00 95.38 183 TRP A O 1
ATOM 1471 N N . GLN A 1 184 ? -6.197 -2.375 3.420 1.00 91.69 184 GLN A N 1
ATOM 1472 C CA . GLN A 1 184 ? -7.476 -1.674 3.603 1.00 91.69 184 GLN A CA 1
ATOM 1473 C C . GLN A 1 184 ? -7.946 -0.958 2.331 1.00 91.69 184 GLN A C 1
ATOM 1475 O O . GLN A 1 184 ? -9.142 -0.858 2.052 1.00 91.69 184 GLN A O 1
ATOM 1480 N N . TYR A 1 185 ? -7.020 -0.438 1.525 1.00 90.94 185 TYR A N 1
ATOM 1481 C CA . TYR A 1 185 ? -7.371 0.189 0.258 1.00 90.94 185 TYR A CA 1
ATOM 1482 C C . TYR A 1 185 ? -7.971 -0.823 -0.716 1.00 90.94 185 TYR A C 1
ATOM 1484 O O . TYR A 1 185 ? -8.865 -0.448 -1.469 1.00 90.94 185 TYR A O 1
ATOM 1492 N N . LEU A 1 186 ? -7.539 -2.083 -0.649 1.00 93.06 186 LEU A N 1
ATOM 1493 C CA . LEU A 1 186 ? -8.096 -3.204 -1.408 1.00 93.06 186 LEU A CA 1
ATOM 1494 C C . LEU A 1 186 ? -9.388 -3.774 -0.792 1.00 93.06 186 LEU A C 1
ATOM 1496 O O . LEU A 1 186 ? -10.076 -4.558 -1.440 1.00 93.06 186 LEU A O 1
ATOM 1500 N N . GLY A 1 187 ? -9.742 -3.377 0.437 1.00 92.56 187 GLY A N 1
ATOM 1501 C CA . GLY A 1 187 ? -10.909 -3.893 1.160 1.00 92.56 187 GLY A CA 1
ATOM 1502 C C . GLY A 1 187 ? -10.720 -5.294 1.743 1.00 92.56 187 GLY A C 1
ATOM 1503 O O . GLY A 1 187 ? -11.706 -5.973 2.022 1.00 92.56 187 GLY A O 1
ATOM 1504 N N . LEU A 1 188 ? -9.469 -5.739 1.887 1.00 92.75 188 LEU A N 1
ATOM 1505 C CA . LEU A 1 188 ? -9.123 -7.112 2.259 1.00 92.75 188 LEU A CA 1
ATOM 1506 C C . LEU A 1 188 ? -8.982 -7.326 3.773 1.00 92.75 188 LEU A C 1
ATOM 1508 O O . LEU A 1 188 ? -8.866 -8.464 4.219 1.00 92.75 188 LEU A O 1
ATOM 1512 N N . THR A 1 189 ? -9.001 -6.259 4.575 1.00 91.69 189 THR A N 1
ATOM 1513 C CA . THR A 1 189 ? -8.779 -6.321 6.027 1.00 91.69 189 THR A CA 1
ATOM 1514 C C . THR A 1 189 ? -9.920 -5.675 6.808 1.00 91.69 189 THR A C 1
ATOM 1516 O O . THR A 1 189 ? -10.465 -4.646 6.408 1.00 91.69 189 THR A O 1
ATOM 1519 N N . ARG A 1 190 ? -10.282 -6.280 7.947 1.00 87.38 190 ARG A N 1
ATOM 1520 C CA . ARG A 1 190 ? -11.325 -5.799 8.873 1.00 87.38 190 ARG A CA 1
ATOM 1521 C C . ARG A 1 190 ? -10.768 -5.436 10.253 1.00 87.38 190 ARG A C 1
ATOM 1523 O O . ARG A 1 190 ? -11.316 -4.561 10.916 1.00 87.38 190 ARG A O 1
ATOM 1530 N N . TYR A 1 191 ? -9.679 -6.076 10.678 1.00 84.69 191 TYR A N 1
ATOM 1531 C CA . TYR A 1 191 ? -9.144 -6.004 12.042 1.00 84.69 191 TYR A CA 1
ATOM 1532 C C . TYR A 1 191 ? -7.803 -5.261 12.144 1.00 84.69 191 TYR A C 1
ATOM 1534 O O . TYR A 1 191 ? -7.525 -4.613 13.154 1.00 84.69 191 TYR A O 1
ATOM 1542 N N . ALA A 1 192 ? -6.953 -5.321 11.118 1.00 78.94 192 ALA A N 1
ATOM 1543 C CA . ALA A 1 192 ? -5.664 -4.635 11.075 1.00 78.94 192 ALA A CA 1
ATOM 1544 C C . ALA A 1 192 ? -5.833 -3.151 10.701 1.00 78.94 192 ALA A C 1
ATOM 1546 O O . ALA A 1 192 ? -5.495 -2.710 9.602 1.00 78.94 192 ALA A O 1
ATOM 1547 N N . GLY A 1 193 ? -6.362 -2.377 11.651 1.00 71.88 193 GLY A N 1
ATOM 1548 C CA . GLY A 1 193 ? -6.579 -0.937 11.534 1.00 71.88 193 GLY A CA 1
ATOM 1549 C C . GLY A 1 193 ? -5.297 -0.103 11.447 1.00 71.88 193 GLY A C 1
ATOM 1550 O O . GLY A 1 193 ? -4.247 -0.454 11.991 1.00 71.88 193 GLY A O 1
ATOM 1551 N N . VAL A 1 194 ? -5.394 1.050 10.786 1.00 74.06 194 VAL A N 1
ATOM 1552 C CA . VAL A 1 194 ? -4.307 2.030 10.692 1.00 74.06 194 VAL A CA 1
ATOM 1553 C C . VAL A 1 194 ? -4.391 2.984 11.882 1.00 74.06 194 VAL A C 1
ATOM 1555 O O . VAL A 1 194 ? -5.166 3.937 11.873 1.00 74.06 194 VAL A O 1
ATOM 1558 N N . PHE A 1 195 ? -3.571 2.740 12.903 1.00 71.56 195 PHE A N 1
ATOM 1559 C CA . PHE A 1 195 ? -3.399 3.662 14.026 1.00 71.56 195 PHE A CA 1
ATOM 1560 C C . PHE A 1 195 ? -2.305 4.671 13.690 1.00 71.56 195 PHE A C 1
ATOM 1562 O O . PHE A 1 195 ? -1.122 4.332 13.647 1.00 71.56 195 PHE A O 1
ATOM 1569 N N . ASP A 1 196 ? -2.696 5.912 13.414 1.00 72.94 196 ASP A N 1
ATOM 1570 C CA . ASP A 1 196 ? -1.753 7.014 13.249 1.00 72.94 196 ASP A CA 1
ATOM 1571 C C . ASP A 1 196 ? -1.846 8.023 14.395 1.00 72.94 196 ASP A C 1
ATOM 1573 O O . ASP A 1 196 ? -2.664 7.891 15.305 1.00 72.94 196 ASP A O 1
ATOM 1577 N N . SER A 1 197 ? -0.976 9.034 14.369 1.00 74.81 197 SER A N 1
ATOM 1578 C CA . SER A 1 197 ? -0.901 10.036 15.433 1.00 74.81 197 SER A CA 1
ATOM 1579 C C . SER A 1 197 ? -2.225 10.759 15.678 1.00 74.81 197 SER A C 1
ATOM 1581 O O . SER A 1 197 ? -2.476 11.147 16.814 1.00 74.81 197 SER A O 1
ATOM 1583 N N . ARG A 1 198 ? -3.085 10.906 14.661 1.00 75.25 198 ARG A N 1
ATOM 1584 C CA . ARG A 1 198 ? -4.391 11.561 14.805 1.00 75.25 198 ARG A CA 1
ATOM 1585 C C . ARG A 1 198 ? -5.372 10.657 15.531 1.00 75.25 198 ARG A C 1
ATOM 1587 O O . ARG A 1 198 ? -6.069 11.134 16.415 1.00 75.25 198 ARG A O 1
ATOM 1594 N N . VAL A 1 199 ? -5.390 9.364 15.201 1.00 74.88 199 VAL A N 1
ATOM 1595 C CA . VAL A 1 199 ? -6.204 8.373 15.927 1.00 74.88 199 VAL A CA 1
ATOM 1596 C C . VAL A 1 199 ? -5.741 8.286 17.378 1.00 74.88 199 VAL A C 1
ATOM 1598 O O . VAL A 1 199 ? -6.558 8.368 18.284 1.00 74.88 199 VAL A O 1
ATOM 1601 N N . THR A 1 200 ? -4.431 8.219 17.612 1.00 73.12 200 THR A N 1
ATOM 1602 C CA . THR A 1 200 ? -3.847 8.242 18.959 1.00 73.12 200 THR A CA 1
ATOM 1603 C C . THR A 1 200 ? -4.226 9.502 19.737 1.00 73.12 200 THR A C 1
ATOM 1605 O O . THR A 1 200 ? -4.600 9.415 20.903 1.00 73.12 200 THR A O 1
ATOM 1608 N N . GLN A 1 201 ? -4.126 10.678 19.113 1.00 74.06 201 GLN A N 1
ATOM 1609 C CA . GLN A 1 201 ? -4.485 11.944 19.749 1.00 74.06 201 GLN A CA 1
ATOM 1610 C C . GLN A 1 201 ? -5.980 12.007 20.061 1.00 74.06 201 GLN A C 1
ATOM 1612 O O . GLN A 1 201 ? -6.358 12.460 21.137 1.00 74.06 201 GLN A O 1
ATOM 1617 N N . TRP A 1 202 ? -6.813 11.520 19.143 1.00 76.75 202 TRP A N 1
ATOM 1618 C CA . TRP A 1 202 ? -8.250 11.439 19.345 1.00 76.75 202 TRP A CA 1
ATOM 1619 C C . TRP A 1 202 ? -8.597 10.497 20.503 1.00 76.75 202 TRP A C 1
ATOM 1621 O O . TRP A 1 202 ? -9.290 10.924 21.420 1.00 76.75 202 TRP A O 1
ATOM 1631 N N . LEU A 1 203 ? -8.038 9.282 20.533 1.00 72.38 203 LEU A N 1
ATOM 1632 C CA . LEU A 1 203 ? -8.250 8.322 21.623 1.00 72.38 203 LEU A CA 1
ATOM 1633 C C . LEU A 1 203 ? -7.870 8.928 22.978 1.00 72.38 203 LEU A C 1
ATOM 1635 O O . LEU A 1 203 ? -8.654 8.845 23.908 1.00 72.38 203 LEU A O 1
ATOM 1639 N N . ARG A 1 204 ? -6.732 9.627 23.073 1.00 71.62 204 ARG A N 1
ATOM 1640 C CA . ARG A 1 204 ? -6.325 10.332 24.306 1.00 71.62 204 ARG A CA 1
ATOM 1641 C C . ARG A 1 204 ? -7.292 11.430 24.747 1.00 71.62 204 ARG A C 1
ATOM 1643 O O . ARG A 1 204 ? -7.306 11.783 25.916 1.00 71.62 204 ARG A O 1
ATOM 1650 N N . SER A 1 205 ? -8.016 12.033 23.806 1.00 72.06 205 SER A N 1
ATOM 1651 C CA . SER A 1 205 ? -8.962 13.114 24.103 1.00 72.06 205 SER A CA 1
ATOM 1652 C C . SER A 1 205 ? -10.360 12.620 24.468 1.00 72.06 205 SER A C 1
ATOM 1654 O O . SER A 1 205 ? -11.166 13.425 24.917 1.00 72.06 205 SER A O 1
ATOM 1656 N N . GLN A 1 206 ? -10.673 11.351 24.193 1.00 69.00 206 GLN A N 1
ATOM 1657 C CA . GLN A 1 206 ? -12.017 10.785 24.361 1.00 69.00 206 GLN A CA 1
ATOM 1658 C C . GLN A 1 206 ? -12.056 9.657 25.389 1.00 69.00 206 GLN A C 1
ATOM 1660 O O . GLN A 1 206 ? -13.053 9.503 26.078 1.00 69.00 206 GLN A O 1
ATOM 1665 N N . LEU A 1 207 ? -10.980 8.881 25.496 1.00 66.44 207 LEU A N 1
ATOM 1666 C CA . LEU A 1 207 ? -10.832 7.812 26.473 1.00 66.44 207 LEU A CA 1
ATOM 1667 C C . LEU A 1 207 ? -10.045 8.344 27.674 1.00 66.44 207 LEU A C 1
ATOM 1669 O O . LEU A 1 207 ? -9.252 9.281 27.536 1.00 66.44 207 LEU A O 1
ATOM 1673 N N . SER A 1 208 ? -10.285 7.772 28.854 1.00 56.41 208 SER A N 1
ATOM 1674 C CA . SER A 1 208 ? -9.637 8.193 30.099 1.00 56.41 208 SER A CA 1
ATOM 1675 C C . SER A 1 208 ? -8.103 8.204 29.974 1.00 56.41 208 SER A C 1
ATOM 1677 O O . SER A 1 208 ? -7.501 7.502 29.154 1.00 56.41 208 SER A O 1
ATOM 1679 N N . SER A 1 209 ? -7.450 9.031 30.797 1.00 51.75 209 SER A N 1
ATOM 1680 C CA . SER A 1 209 ? -6.005 9.326 30.774 1.00 51.75 209 SER A CA 1
ATOM 1681 C C . SER A 1 209 ? -5.072 8.111 30.876 1.00 51.75 209 SER A C 1
ATOM 1683 O O . SER A 1 209 ? -3.870 8.247 30.642 1.00 51.75 209 SER A O 1
ATOM 1685 N N . ASP A 1 210 ? -5.611 6.933 31.189 1.00 52.81 210 ASP A N 1
ATOM 1686 C CA . ASP A 1 210 ? -4.863 5.701 31.436 1.00 52.81 210 ASP A CA 1
ATOM 1687 C C . ASP A 1 210 ? -4.516 4.936 30.151 1.00 52.81 210 ASP A C 1
ATOM 1689 O O . ASP A 1 210 ? -3.744 3.972 30.178 1.00 52.81 210 ASP A O 1
ATOM 1693 N N . LEU A 1 211 ? -5.002 5.395 28.988 1.00 53.31 211 LEU A N 1
ATOM 1694 C CA . LEU A 1 211 ? -4.477 4.976 27.690 1.00 53.31 211 LEU A CA 1
ATOM 1695 C C . LEU A 1 211 ? -3.076 5.557 27.481 1.00 53.31 211 LEU A C 1
ATOM 1697 O O . LEU A 1 211 ? -2.839 6.497 26.713 1.00 53.31 211 LEU A O 1
ATOM 1701 N N . VAL A 1 212 ? -2.103 4.929 28.143 1.00 51.75 212 VAL A N 1
ATOM 1702 C CA . VAL A 1 212 ? -0.685 5.079 27.833 1.00 51.75 212 VAL A CA 1
ATOM 1703 C C . VAL A 1 212 ? -0.478 4.512 26.437 1.00 51.75 212 VAL A C 1
ATOM 1705 O O . VAL A 1 212 ? -0.187 3.332 26.232 1.00 51.75 212 VAL A O 1
ATOM 1708 N N . VAL A 1 213 ? -0.661 5.365 25.433 1.00 51.34 213 VAL A N 1
ATOM 1709 C CA . VAL A 1 213 ? -0.248 5.041 24.076 1.00 51.34 213 VAL A CA 1
ATOM 1710 C C . VAL A 1 213 ? 1.266 5.045 24.089 1.00 51.34 213 VAL A C 1
ATOM 1712 O O . VAL A 1 213 ? 1.898 6.102 24.021 1.00 51.34 213 VAL A O 1
ATOM 1715 N N . LEU A 1 214 ? 1.805 3.839 24.235 1.00 48.69 214 LEU A N 1
ATOM 1716 C CA . LEU A 1 214 ? 3.209 3.493 24.133 1.00 48.69 214 LEU A CA 1
ATOM 1717 C C . LEU A 1 214 ? 3.751 4.077 22.830 1.00 48.69 214 LEU A C 1
ATOM 1719 O O . LEU A 1 214 ? 3.565 3.525 21.746 1.00 48.69 214 LEU A O 1
ATOM 1723 N N . ASN A 1 215 ? 4.379 5.245 22.924 1.00 44.78 215 ASN A N 1
ATOM 1724 C CA . ASN A 1 215 ? 5.204 5.740 21.839 1.00 44.78 215 ASN A CA 1
ATOM 1725 C C . ASN A 1 215 ? 6.509 4.923 21.832 1.00 44.78 215 ASN A C 1
ATOM 1727 O O . ASN A 1 215 ? 6.846 4.235 22.800 1.00 44.78 215 ASN A O 1
ATOM 1731 N N . ALA A 1 216 ? 7.240 4.965 20.717 1.00 45.72 216 ALA A N 1
ATOM 1732 C CA . ALA A 1 216 ? 8.503 4.240 20.598 1.00 45.72 216 ALA A CA 1
ATOM 1733 C C . ALA A 1 216 ? 9.478 4.586 21.742 1.00 45.72 216 ALA A C 1
ATOM 1735 O O . ALA A 1 216 ? 10.223 3.718 22.177 1.00 45.72 216 ALA A O 1
ATOM 1736 N N . SER A 1 217 ? 9.411 5.811 22.272 1.00 43.09 217 SER A N 1
ATOM 1737 C CA . SER A 1 217 ? 10.180 6.289 23.423 1.00 43.09 217 SER A CA 1
ATOM 1738 C C . SER A 1 217 ? 9.894 5.488 24.701 1.00 43.09 217 SER A C 1
ATOM 1740 O O . SER A 1 217 ? 10.823 4.951 25.293 1.00 43.09 217 SER A O 1
ATOM 1742 N N . VAL A 1 218 ? 8.624 5.305 25.074 1.00 47.19 218 VAL A N 1
ATOM 1743 C CA . VAL A 1 218 ? 8.217 4.554 26.280 1.00 47.19 218 VAL A CA 1
ATOM 1744 C C . VAL A 1 218 ? 8.547 3.057 26.150 1.00 47.19 218 VAL A C 1
ATOM 1746 O O . VAL A 1 218 ? 8.857 2.382 27.130 1.00 47.19 218 VAL A O 1
ATOM 1749 N N . LEU A 1 219 ? 8.546 2.519 24.925 1.00 42.34 219 LEU A N 1
ATOM 1750 C CA . LEU A 1 219 ? 8.982 1.142 24.649 1.00 42.34 219 LEU A CA 1
ATOM 1751 C C . LEU A 1 219 ? 10.511 0.964 24.679 1.00 42.34 219 LEU A C 1
ATOM 1753 O O . LEU A 1 219 ? 10.986 -0.162 24.840 1.00 42.34 219 LEU A O 1
ATOM 1757 N N . MET A 1 220 ? 11.272 2.046 24.501 1.00 41.19 220 MET A N 1
ATOM 1758 C CA . MET A 1 220 ? 12.740 2.054 24.534 1.00 41.19 220 MET A CA 1
ATOM 1759 C C . MET A 1 220 ? 13.272 2.326 25.950 1.00 41.19 220 MET A C 1
ATOM 1761 O O . MET A 1 220 ? 14.257 1.704 26.341 1.00 41.19 220 MET A O 1
ATOM 1765 N N . GLU A 1 221 ? 12.594 3.159 26.749 1.00 39.69 221 GLU A N 1
ATOM 1766 C CA . GLU A 1 221 ? 12.946 3.425 28.158 1.00 39.69 221 GLU A CA 1
ATOM 1767 C C . GLU A 1 221 ? 12.864 2.167 29.039 1.00 39.69 221 GLU A C 1
ATOM 1769 O O . GLU A 1 221 ? 13.697 1.969 29.923 1.00 39.69 221 GLU A O 1
ATOM 1774 N N . ASN A 1 222 ? 11.947 1.242 28.740 1.00 38.28 222 ASN A N 1
ATOM 1775 C CA . ASN A 1 222 ? 11.830 -0.030 29.465 1.00 38.28 222 ASN A CA 1
ATOM 1776 C C . ASN A 1 222 ? 12.876 -1.096 29.078 1.00 38.28 222 ASN A C 1
ATOM 1778 O O . ASN A 1 222 ? 12.821 -2.210 29.597 1.00 38.28 222 ASN A O 1
ATOM 1782 N N . ARG A 1 223 ? 13.843 -0.795 28.195 1.00 36.06 223 ARG A N 1
ATOM 1783 C CA . ARG A 1 223 ? 14.985 -1.695 27.923 1.00 36.06 223 ARG A CA 1
ATOM 1784 C C . ARG A 1 223 ? 16.225 -1.406 28.778 1.00 36.06 223 ARG A C 1
ATOM 1786 O O . ARG A 1 223 ? 17.153 -2.205 28.745 1.00 36.06 223 ARG A O 1
ATOM 1793 N N . PHE A 1 224 ? 16.242 -0.314 29.549 1.00 32.31 224 PHE A N 1
ATOM 1794 C CA . PHE A 1 224 ? 17.411 0.133 30.322 1.00 32.31 224 PHE A CA 1
ATOM 1795 C C . PHE A 1 224 ? 17.084 0.469 31.786 1.00 32.31 224 PHE A C 1
ATOM 1797 O O . PHE A 1 224 ? 17.529 1.479 32.324 1.00 32.31 224 PHE A O 1
ATOM 1804 N N . ARG A 1 225 ? 16.353 -0.410 32.476 1.00 31.84 225 ARG A N 1
ATOM 1805 C CA . ARG A 1 225 ? 16.465 -0.499 33.939 1.00 31.84 225 ARG A CA 1
ATOM 1806 C C . ARG A 1 225 ? 17.029 -1.872 34.308 1.00 31.84 225 ARG A C 1
ATOM 1808 O O . ARG A 1 225 ? 16.253 -2.822 34.411 1.00 31.84 225 ARG A O 1
ATOM 1815 N N . PRO A 1 226 ? 18.360 -2.014 34.473 1.00 34.19 226 PRO A N 1
ATOM 1816 C CA . PRO A 1 226 ? 18.887 -3.092 35.298 1.00 34.19 226 PRO A CA 1
ATOM 1817 C C . PRO A 1 226 ? 18.302 -2.903 36.701 1.00 34.19 226 PRO A C 1
ATOM 1819 O O . PRO A 1 226 ? 18.163 -1.768 37.158 1.00 34.19 226 PRO A O 1
ATOM 1822 N N . GLY A 1 227 ? 17.887 -4.001 37.329 1.00 34.75 227 GLY A N 1
ATOM 1823 C CA . GLY A 1 227 ? 17.162 -3.995 38.594 1.00 34.75 227 GLY A CA 1
ATOM 1824 C C . GLY A 1 227 ? 17.789 -3.086 39.650 1.00 34.75 227 GLY A C 1
ATOM 1825 O O . GLY A 1 227 ? 18.983 -3.172 39.925 1.00 34.75 227 GLY A O 1
ATOM 1826 N N . GLY A 1 228 ? 16.952 -2.238 40.246 1.00 31.19 228 GLY A N 1
ATOM 1827 C CA . GLY A 1 228 ? 17.233 -1.684 41.560 1.00 31.19 228 GLY A CA 1
ATOM 1828 C C . GLY A 1 228 ? 16.943 -2.756 42.604 1.00 31.19 228 GLY A C 1
ATOM 1829 O O . GLY A 1 228 ? 15.804 -3.219 42.704 1.00 31.19 228 GLY A O 1
ATOM 1830 N N . MET A 1 229 ? 17.986 -3.165 43.324 1.00 31.08 229 MET A N 1
ATOM 1831 C CA . MET A 1 229 ? 17.881 -3.227 44.783 1.00 31.08 229 MET A CA 1
ATOM 1832 C C . MET A 1 229 ? 17.904 -1.798 45.317 1.00 31.08 229 MET A C 1
ATOM 1834 O O . MET A 1 229 ? 18.614 -0.969 44.699 1.00 31.08 229 MET A O 1
#

Sequence (229 aa):
MKITWTFTEHEVADVRDVVNTQIARNRPTVQQRQSRNIDLPWTSNITQESLWHALVLGFVTTQQASGTGSNVSQFMEAKPFTLTYAACKEVEALGGISSLESFVNDTLLRVKVGRRKKVVPAVIDAIKRLEAGEWVAYKRYADQLLSQRLQSCTTTHYQLEREAAEYLLVFKEIGPKQSRNIWQYLGLTRYAGVFDSRVTQWLRSQLSSDLVVLNASVLMENRFRPGGM

pLDDT: mean 84.2, std 16.61, range [31.08, 98.38]

Foldseek 3Di:
DDDDDDDDPVRVVLVVVVLVVVVVVVDPVSVVLCQLAPDPPHDFDDDPQLLLLLLLLLLLPPVDDCDPPDLSVCQSPDVVRQPTLVNLVVQCVVPNDVSSLVSQLVSCVVSVGPPSVQSSVLSSQVNVVVVVPVVVVLVVLQVVLVVVSNDDDDPCSVVSLQVQLVSVVVGGSRDSQSSNVSCSVSNSDHPSDRDDPVNVVVCCVSPDVPPPPDDVVNVVVVVPDDDDD

Secondary structure (DSSP, 8-state):
--------HHHHHHHHHHHHHHHHTT-HHHHHHHHHHT-SS------HHHHHHHHHHHHHHTTS--STTSHHHHHHT-SS-SS-HHHHHHHHHHHHHHHHHHHHHHHHHHTT-S-HHHHHHHHHHHHHHIIIIIHHHHHHHHHHHHHHHHSPP-TTTHHHHHHHHHHGGGSTT--HHHHHHHHHHTT--SS-----HHHHHHHHHHS-TT-----HHHHHHTT--PPP-

Radius of gyration: 19.88 Å; chains: 1; bounding box: 44×34×69 Å